Protein AF-A6IY92-F1 (afdb_monomer)

pLDDT: mean 71.38, std 17.96, range [35.72, 93.44]

Organism: Rattus norvegicus (NCBI:txid10116)

Nearest PDB structures (foldseek):
  8x93-assembly1_A  TM=6.026E-01  e=9.434E-16  Homo sapiens
  8x91-assembly1_A  TM=5.913E-01  e=2.620E-15  Homo sapiens
  8wea-assembly1_A  TM=5.885E-01  e=5.732E-09  Homo sapiens
  8e58-assembly1_A  TM=5.870E-01  e=1.592E-08  Oryctolagus cuniculus
  7jpv-assembly1_A  TM=5.516E-01  e=1.329E-08  Oryctolagus cuniculus

Radius of gyration: 37.9 Å; Cα contacts (8 Å, |Δi|>4): 136; chains: 1; bounding box: 117×59×91 Å

Solvent-accessible surface area (backbone atoms only — not comparable to full-atom values): 11367 Å² total; per-residue (Å²): 135,84,89,86,90,83,90,84,82,89,85,83,87,88,84,91,82,83,85,85,84,84,86,91,78,83,80,81,75,73,89,65,82,60,77,68,51,62,61,52,56,53,47,54,58,50,49,54,54,52,54,57,48,71,72,37,73,67,47,50,49,52,53,52,53,57,60,46,44,44,76,53,41,29,43,40,36,55,76,82,82,73,96,82,63,73,74,89,57,64,52,40,34,93,79,35,34,34,75,45,75,66,35,31,49,50,45,50,51,43,29,57,74,67,54,66,37,68,46,44,38,61,50,31,23,55,73,29,52,40,27,87,86,60,79,65,89,58,68,60,19,38,34,71,62,30,60,61,50,50,58,50,49,40,53,54,46,50,52,54,50,51,54,50,51,55,53,58,72,69,52,76,76,83,73,77,90,68,90,88,84,131

Foldseek 3Di:
DDDDDDDDDDDDDDDDDDDDDDDDDDDPPPPDPCVVPVVVVVVVVVVVVVVVCVPDPLSVVLVVLLVVCCVAFLFFAADDDDPPDPPVQAPRHPQQGSNDSVNSVVNLVCLLVVPCVVSNLSNQDWQGATHPPPPDPDRIGHHPCSVVSSVVSNVSSVVVVVVVVVVVVPDDPPPPPDDDDD

Sequence (182 aa):
MHLLRLSGQRGLTLQPNSPSSLPSSPFPLAKGNNFINLSFLRLFRAARLIKLLRQGYTIRILLWTFVQSFKVFGNIGIDGEDEDSDEDEFQITEHNNFRTFFQALMLLFRSATGEAWHNIMLSCLSGKPCDKNSGIQKPECGNEFAYFYFVSFIFLCSFLVSLHTRRAMSSPPARTQASESL

InterPro domains:
  IPR005821 Ion transport domain [PF00520] (33-77)
  IPR005821 Ion transport domain [PF00520] (91-161)
  IPR050599 Voltage-dependent calcium channel alpha-1 subunit [PTHR45628] (32-161)

Structure (mmCIF, N/CA/C/O backbone):
data_AF-A6IY92-F1
#
_entry.id   AF-A6IY92-F1
#
loop_
_atom_site.group_PDB
_atom_site.id
_atom_site.type_symbol
_atom_site.label_atom_id
_atom_site.label_alt_id
_atom_site.label_comp_id
_atom_site.label_asym_id
_atom_site.label_entity_id
_atom_site.label_seq_id
_atom_site.pdbx_PDB_ins_code
_atom_site.Cartn_x
_atom_site.Cartn_y
_atom_site.Cartn_z
_atom_site.occupancy
_atom_site.B_iso_or_equiv
_atom_site.auth_seq_id
_atom_site.auth_comp_id
_atom_site.auth_asym_id
_atom_site.auth_atom_id
_atom_site.pdbx_PDB_model_num
ATOM 1 N N . MET A 1 1 ? 97.663 41.345 48.336 1.00 37.31 1 MET A N 1
ATOM 2 C CA . MET A 1 1 ? 98.999 41.147 47.737 1.00 37.31 1 MET A CA 1
ATOM 3 C C . MET A 1 1 ? 98.825 40.801 46.266 1.00 37.31 1 MET A C 1
ATOM 5 O O . MET A 1 1 ? 98.099 39.861 46.000 1.00 37.31 1 MET A O 1
ATOM 9 N N . HIS A 1 2 ? 99.469 41.585 45.391 1.00 38.09 2 HIS A N 1
ATOM 10 C CA . HIS A 1 2 ? 99.945 41.288 44.023 1.00 38.09 2 HIS A CA 1
ATOM 11 C C . HIS A 1 2 ? 98.978 40.659 42.986 1.00 38.09 2 HIS A C 1
ATOM 13 O O . HIS A 1 2 ? 98.487 39.563 43.186 1.00 38.09 2 HIS A O 1
ATOM 19 N N . LEU A 1 3 ? 98.570 41.350 41.909 1.00 43.88 3 LEU A N 1
ATOM 20 C CA . LEU A 1 3 ? 99.282 41.764 40.671 1.00 43.88 3 LEU A CA 1
ATOM 21 C C . LEU A 1 3 ? 99.352 40.689 39.556 1.00 43.88 3 LEU A C 1
ATOM 23 O O . LEU A 1 3 ? 99.817 39.585 39.799 1.00 43.88 3 LEU A O 1
ATOM 27 N N . LEU A 1 4 ? 99.059 41.164 38.328 1.00 41.19 4 LEU A N 1
ATOM 28 C CA . LEU A 1 4 ? 99.429 40.701 36.963 1.00 41.19 4 LEU A CA 1
ATOM 29 C C . LEU A 1 4 ? 98.378 39.853 36.208 1.00 41.19 4 LEU A C 1
ATOM 31 O O . LEU A 1 4 ? 97.933 38.843 36.724 1.00 41.19 4 LEU A O 1
ATOM 35 N N . ARG A 1 5 ? 97.817 40.243 35.043 1.00 40.66 5 ARG A N 1
ATOM 36 C CA . ARG A 1 5 ? 98.299 40.817 33.748 1.00 40.66 5 ARG A CA 1
ATOM 37 C C . ARG A 1 5 ? 98.549 39.714 32.700 1.00 40.66 5 ARG A C 1
ATOM 39 O O . ARG A 1 5 ? 99.120 38.690 33.040 1.00 40.66 5 ARG A O 1
ATOM 46 N N . LEU A 1 6 ? 98.220 40.055 31.438 1.00 48.44 6 LEU A N 1
ATOM 47 C CA . LEU A 1 6 ? 98.507 39.424 30.120 1.00 48.44 6 LEU A CA 1
ATOM 48 C C . LEU A 1 6 ? 97.260 38.743 29.512 1.00 48.44 6 LEU A C 1
ATOM 50 O O . LEU A 1 6 ? 96.788 37.748 30.032 1.00 48.44 6 LEU A O 1
ATOM 54 N N . SER A 1 7 ? 96.539 39.321 28.539 1.00 43.09 7 SER A N 1
ATOM 55 C CA . SER A 1 7 ? 96.905 39.750 27.171 1.00 43.09 7 SER A CA 1
ATOM 56 C C . SER A 1 7 ? 97.421 38.600 26.297 1.00 43.09 7 SER A C 1
ATOM 58 O O . SER A 1 7 ? 98.535 38.131 26.502 1.00 43.09 7 SER A O 1
ATOM 60 N N . GLY A 1 8 ? 96.633 38.192 25.297 1.00 42.88 8 GLY A N 1
ATOM 61 C CA . GLY A 1 8 ? 97.024 37.242 24.251 1.00 42.88 8 GLY A CA 1
ATOM 62 C C . GLY A 1 8 ? 96.095 37.363 23.040 1.00 42.88 8 GLY A C 1
ATOM 63 O O . GLY A 1 8 ? 94.891 37.171 23.152 1.00 42.88 8 GLY A O 1
ATOM 64 N N . GLN A 1 9 ? 96.655 37.788 21.911 1.00 38.69 9 GLN A N 1
ATOM 65 C CA . GLN A 1 9 ? 95.980 38.276 20.707 1.00 38.69 9 GLN A CA 1
ATOM 66 C C . GLN A 1 9 ? 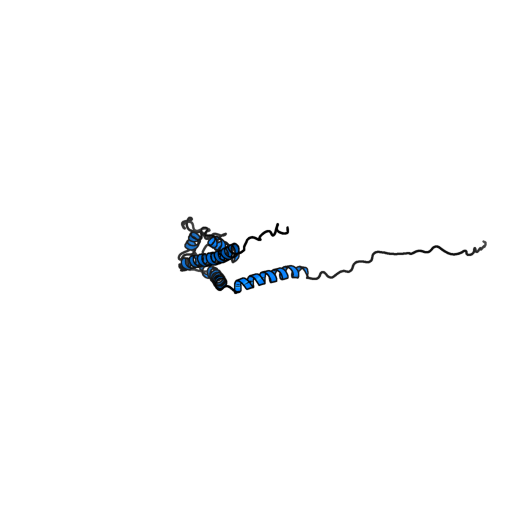95.513 37.174 19.737 1.00 38.69 9 GLN A C 1
ATOM 68 O O . GLN A 1 9 ? 96.200 36.185 19.535 1.00 38.69 9 GLN A O 1
ATOM 73 N N . ARG A 1 10 ? 94.371 37.462 19.091 1.00 44.06 10 ARG A N 1
ATOM 74 C CA . ARG A 1 10 ? 94.010 37.344 17.654 1.00 44.06 10 ARG A CA 1
ATOM 75 C C . ARG A 1 10 ? 94.663 36.253 16.777 1.00 44.06 10 ARG A C 1
ATOM 77 O O . ARG A 1 10 ? 95.863 36.272 16.543 1.00 44.06 10 ARG A O 1
ATOM 84 N N . GLY A 1 11 ? 93.803 35.511 16.070 1.00 38.44 11 GLY A N 1
ATOM 85 C CA . GLY A 1 11 ? 94.087 34.841 14.787 1.00 38.44 11 GLY A CA 1
ATOM 86 C C . GLY A 1 11 ? 92.852 34.062 14.303 1.00 38.44 11 GLY A C 1
ATOM 87 O O . GLY A 1 11 ? 92.524 33.041 14.882 1.00 38.44 11 GLY A O 1
ATOM 88 N N . LEU A 1 12 ? 91.976 34.683 13.505 1.00 37.31 12 LEU A N 1
ATOM 89 C CA . LEU A 1 12 ? 91.795 34.481 12.051 1.00 37.31 12 LEU A CA 1
ATOM 90 C C . LEU A 1 12 ? 90.918 33.271 11.645 1.00 37.31 12 LEU A C 1
ATOM 92 O O . LEU A 1 12 ? 91.381 32.148 11.541 1.00 37.31 12 LEU A O 1
ATOM 96 N N . THR A 1 13 ? 89.651 33.611 11.365 1.00 40.16 13 THR A N 1
ATOM 97 C CA . THR A 1 13 ? 88.797 33.231 10.215 1.00 40.16 13 THR A CA 1
ATOM 98 C C . THR A 1 13 ? 88.587 31.769 9.793 1.00 40.16 13 THR A C 1
ATOM 100 O O . THR A 1 13 ? 89.529 31.036 9.530 1.00 40.16 13 THR A O 1
ATOM 103 N N . LEU A 1 14 ? 87.305 31.515 9.474 1.00 41.06 14 LEU A N 1
ATOM 104 C CA . LEU A 1 14 ? 86.731 30.512 8.561 1.00 41.06 14 LEU A CA 1
ATOM 105 C C . LEU A 1 14 ? 86.470 29.101 9.110 1.00 41.06 14 LEU A C 1
ATOM 107 O O . LEU A 1 14 ? 87.300 28.213 8.996 1.00 41.06 14 LEU A O 1
ATOM 111 N N . GLN A 1 15 ? 85.218 28.871 9.525 1.00 37.66 15 GLN A N 1
ATOM 112 C CA . GLN A 1 15 ? 84.343 27.922 8.822 1.00 37.66 15 GLN A CA 1
ATOM 113 C C . GLN A 1 15 ? 82.888 28.440 8.842 1.00 37.66 15 GLN A C 1
ATOM 115 O O . GLN A 1 15 ? 82.402 28.831 9.907 1.00 37.66 15 GLN A O 1
ATOM 120 N N . PRO A 1 16 ? 82.189 28.467 7.694 1.00 46.03 16 PRO A N 1
ATOM 121 C CA . PRO A 1 16 ? 80.772 28.777 7.608 1.00 46.03 16 PRO A CA 1
ATOM 122 C C . PRO A 1 16 ? 79.943 27.497 7.789 1.00 46.03 16 PRO A C 1
ATOM 124 O O . PRO A 1 16 ? 80.364 26.420 7.376 1.00 46.03 16 PRO A O 1
ATOM 127 N N . ASN A 1 17 ? 78.759 27.632 8.388 1.00 38.94 17 ASN A N 1
ATOM 128 C CA . ASN A 1 17 ? 77.482 27.077 7.913 1.00 38.94 17 ASN A CA 1
ATOM 129 C C . ASN A 1 17 ? 76.500 26.865 9.080 1.00 38.9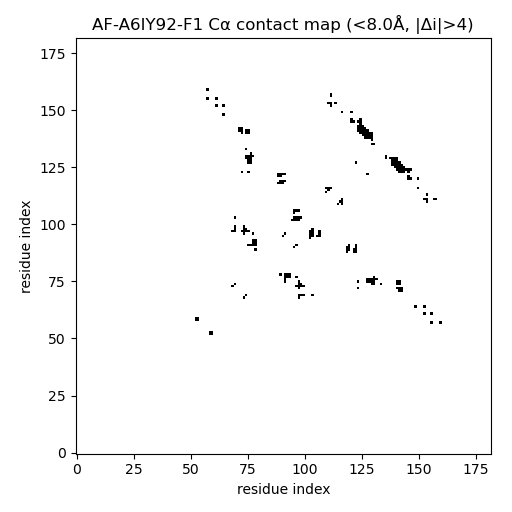4 17 ASN A C 1
ATOM 131 O O . ASN A 1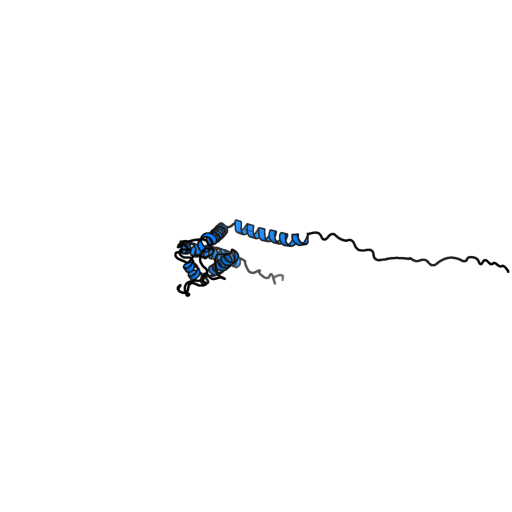 17 ? 76.603 25.919 9.853 1.00 38.94 17 ASN A O 1
ATOM 135 N N . SER A 1 18 ? 75.520 27.774 9.110 1.00 48.03 18 SER A N 1
ATOM 136 C CA . SER A 1 18 ? 74.099 27.535 9.397 1.00 48.03 18 SER A CA 1
ATOM 137 C C . SER A 1 18 ? 73.684 27.057 10.796 1.00 48.03 18 SER A C 1
ATOM 139 O O . SER A 1 18 ? 73.712 25.858 11.068 1.00 48.03 18 SER A O 1
ATOM 141 N N . PRO A 1 19 ? 73.094 27.931 11.635 1.00 41.12 19 PRO A N 1
ATOM 142 C CA . PRO A 1 19 ? 72.172 27.482 12.656 1.00 41.12 19 PRO A CA 1
ATOM 143 C C . PRO A 1 19 ? 70.716 27.548 12.165 1.00 41.12 19 PRO A C 1
ATOM 145 O O . PRO A 1 19 ? 70.287 28.477 11.480 1.00 41.12 19 PRO A O 1
ATOM 148 N N . SER A 1 20 ? 69.950 26.595 12.692 1.00 35.72 20 SER A N 1
ATOM 149 C CA . SER A 1 20 ? 68.558 26.714 13.146 1.00 35.72 20 SER A CA 1
ATOM 150 C C . SER A 1 20 ? 67.371 26.489 12.185 1.00 35.72 20 SER A C 1
ATOM 152 O O . SER A 1 20 ? 67.014 27.311 11.350 1.00 35.72 20 SER A O 1
ATOM 154 N N . SER A 1 21 ? 66.652 25.406 12.528 1.00 40.97 21 SER A N 1
ATOM 155 C CA . SER A 1 21 ? 65.193 25.297 12.739 1.00 40.97 21 SER A CA 1
ATOM 156 C C . SER A 1 21 ? 64.253 25.012 11.556 1.00 40.97 21 SER A C 1
ATOM 158 O O . SER A 1 21 ? 63.771 25.909 10.877 1.00 40.97 21 SER A O 1
ATOM 160 N N . LEU A 1 22 ? 63.864 23.736 11.446 1.00 44.16 22 LEU A N 1
ATOM 161 C CA . LEU A 1 22 ? 62.471 23.286 11.262 1.00 44.16 22 LEU A CA 1
ATOM 162 C C . LEU A 1 22 ? 61.944 22.822 12.647 1.00 44.16 22 LEU A C 1
ATOM 164 O O . LEU A 1 22 ? 62.787 22.499 13.488 1.00 44.16 22 LEU A O 1
ATOM 168 N N . PRO A 1 23 ? 60.623 22.722 12.923 1.00 45.03 23 PRO A N 1
ATOM 169 C CA . PRO A 1 23 ? 59.496 22.777 11.990 1.00 45.03 23 PRO A CA 1
ATOM 170 C C . PRO A 1 23 ? 58.449 23.855 12.341 1.00 45.03 23 PRO A C 1
ATOM 172 O O . PRO A 1 23 ? 58.071 24.042 13.494 1.00 45.03 23 PRO A O 1
ATOM 175 N N . SER A 1 24 ? 57.896 24.515 11.326 1.00 43.69 24 SER A N 1
ATOM 176 C CA . SER A 1 24 ? 56.712 25.368 11.455 1.00 43.69 24 SER A CA 1
ATOM 177 C C . SER A 1 24 ? 55.501 24.700 10.802 1.00 43.69 24 SER A C 1
ATOM 179 O O . SER A 1 24 ? 55.280 24.787 9.599 1.00 43.69 24 SER A O 1
ATOM 181 N N . SER A 1 25 ? 54.663 24.061 11.614 1.00 59.84 25 SER A N 1
ATOM 182 C CA . SER A 1 25 ? 53.210 24.127 11.419 1.00 59.84 25 SER A CA 1
ATOM 183 C C . SER A 1 25 ? 52.542 23.937 12.779 1.00 59.84 25 SER A C 1
ATOM 185 O O . SER A 1 25 ? 52.966 23.082 13.556 1.00 59.84 25 SER A O 1
ATOM 187 N N . PRO A 1 26 ? 51.563 24.785 13.112 1.00 49.84 26 PRO A N 1
ATOM 188 C CA . PRO A 1 26 ? 50.197 24.324 12.924 1.00 49.84 26 PRO A CA 1
ATOM 189 C C . PRO A 1 26 ? 49.305 25.478 12.457 1.00 49.84 26 PRO A C 1
ATOM 191 O O . PRO A 1 26 ? 48.933 26.350 13.237 1.00 49.84 26 PRO A O 1
ATOM 194 N N . PHE A 1 27 ? 48.925 25.486 11.181 1.00 51.91 27 PHE A N 1
ATOM 195 C CA . PHE A 1 27 ? 47.748 26.248 10.772 1.00 51.91 27 PHE A CA 1
ATOM 196 C C . PHE A 1 27 ? 46.514 25.531 11.337 1.00 51.91 27 PHE A C 1
ATOM 198 O O . PHE A 1 27 ? 46.274 24.380 10.958 1.00 51.91 27 PHE A O 1
ATOM 205 N N . PRO A 1 28 ? 45.697 26.160 12.201 1.00 52.34 28 PRO A N 1
ATOM 206 C CA . PRO A 1 28 ? 44.379 25.641 12.499 1.00 52.34 28 PRO A CA 1
ATOM 207 C C . PRO A 1 28 ? 43.498 26.023 11.310 1.00 52.34 28 PRO A C 1
ATOM 209 O O . PRO A 1 28 ? 42.872 27.082 11.291 1.00 52.34 28 PRO A O 1
ATOM 212 N N . LEU A 1 29 ? 43.489 25.182 10.271 1.00 52.47 29 LEU A N 1
ATOM 213 C CA . LEU A 1 29 ? 42.465 25.288 9.241 1.00 52.47 29 LEU A CA 1
ATOM 214 C C . LEU A 1 29 ? 41.133 24.969 9.906 1.00 52.47 29 LEU A C 1
ATOM 216 O O . LEU A 1 29 ? 40.849 23.829 10.277 1.00 52.47 29 LEU A O 1
ATOM 220 N N . ALA A 1 30 ? 40.360 26.034 10.099 1.00 49.59 30 ALA A N 1
ATOM 221 C CA . ALA A 1 30 ? 39.002 26.014 10.585 1.00 49.59 30 ALA A CA 1
ATOM 222 C C . ALA A 1 30 ? 38.246 24.815 10.000 1.00 49.59 30 ALA A C 1
ATOM 224 O O . ALA A 1 30 ? 38.124 24.641 8.785 1.00 49.59 30 ALA A O 1
ATOM 225 N N . LYS A 1 31 ? 37.756 23.990 10.924 1.00 54.22 31 LYS A N 1
ATOM 226 C CA . LYS A 1 31 ? 36.831 22.875 10.750 1.00 54.22 31 LYS A CA 1
ATOM 227 C C . LYS A 1 31 ? 35.550 23.401 10.096 1.00 54.22 31 LYS A C 1
ATOM 229 O O . LYS A 1 31 ? 34.588 23.751 10.767 1.00 54.22 31 LYS A O 1
ATOM 234 N N . GLY A 1 32 ? 35.590 23.552 8.777 1.00 51.97 32 GLY A N 1
ATOM 235 C CA . GLY A 1 32 ? 34.489 24.056 7.971 1.00 51.97 32 GLY A CA 1
ATOM 236 C C . GLY A 1 32 ? 33.465 22.959 7.729 1.00 51.97 32 GLY A C 1
ATOM 237 O O . GLY A 1 32 ? 33.819 21.837 7.368 1.00 51.97 32 GLY A O 1
ATOM 238 N N . ASN A 1 33 ? 32.196 23.315 7.896 1.00 57.41 33 ASN A N 1
ATOM 239 C CA . ASN A 1 33 ? 30.979 22.506 7.786 1.00 57.41 33 ASN A CA 1
ATOM 240 C C . ASN A 1 33 ? 30.710 21.924 6.372 1.00 57.41 33 ASN A C 1
ATOM 242 O O . ASN A 1 33 ? 29.566 21.798 5.942 1.00 57.41 33 ASN A O 1
ATOM 246 N N . ASN A 1 34 ? 31.753 21.545 5.633 1.00 57.09 34 ASN A N 1
ATOM 247 C CA . ASN A 1 34 ? 31.704 21.115 4.235 1.00 57.09 34 ASN A CA 1
ATOM 248 C C . ASN A 1 34 ? 31.525 19.596 4.069 1.00 57.09 34 ASN A C 1
ATOM 250 O O . ASN A 1 34 ? 31.218 19.132 2.974 1.00 57.09 34 ASN A O 1
ATOM 254 N N . PHE A 1 35 ? 31.642 18.812 5.147 1.00 54.97 35 PHE A N 1
ATOM 255 C CA . PHE A 1 35 ? 31.344 17.373 5.113 1.00 54.97 35 PHE A CA 1
ATOM 256 C C . PHE A 1 35 ? 29.835 17.092 5.019 1.00 54.97 35 PHE A C 1
ATOM 258 O O . PHE A 1 35 ? 29.410 16.082 4.463 1.00 54.97 35 PHE A O 1
ATOM 265 N N . ILE A 1 36 ? 29.014 18.036 5.489 1.00 58.06 36 ILE A N 1
ATOM 266 C CA . ILE A 1 36 ? 27.554 17.981 5.385 1.00 58.06 36 ILE A CA 1
ATOM 267 C C . ILE A 1 36 ? 27.111 18.135 3.911 1.00 58.06 36 ILE A C 1
ATOM 269 O O . ILE A 1 36 ? 26.085 17.588 3.528 1.00 58.06 36 ILE A O 1
ATOM 273 N N . ASN A 1 37 ? 27.891 18.789 3.036 1.00 61.06 37 ASN A N 1
ATOM 274 C CA . ASN A 1 37 ? 27.438 19.206 1.698 1.00 61.06 37 ASN A CA 1
ATOM 275 C C . ASN A 1 37 ? 27.596 18.143 0.582 1.00 61.06 37 ASN A C 1
ATOM 277 O O . ASN A 1 37 ? 26.860 18.165 -0.402 1.00 61.06 37 ASN A O 1
ATOM 281 N N . LEU A 1 38 ? 28.482 17.150 0.733 1.00 60.19 38 LEU A N 1
ATOM 282 C CA . LEU A 1 38 ? 28.692 16.108 -0.292 1.00 60.19 38 LEU A CA 1
ATOM 283 C C . LEU A 1 38 ? 27.555 15.068 -0.341 1.00 60.19 38 LEU A C 1
ATOM 285 O O . LEU A 1 38 ? 27.226 14.556 -1.415 1.00 60.19 38 LEU A O 1
ATOM 289 N N . SER A 1 39 ? 26.914 14.792 0.799 1.00 66.62 39 SER A N 1
ATOM 290 C CA . SER A 1 39 ? 25.720 13.936 0.873 1.00 66.62 39 SER A CA 1
ATOM 291 C C . SER A 1 39 ? 24.497 14.608 0.236 1.00 66.62 39 SER A C 1
ATOM 293 O O . SER A 1 39 ? 23.761 13.953 -0.501 1.00 66.62 39 SER A O 1
ATOM 295 N N . PHE A 1 40 ? 24.322 15.926 0.404 1.00 62.09 40 PHE A N 1
ATOM 296 C CA . PHE A 1 40 ? 23.242 16.682 -0.251 1.00 62.09 40 PHE A CA 1
ATOM 297 C C . PHE A 1 40 ? 23.390 16.733 -1.782 1.00 62.09 40 PHE A C 1
ATOM 299 O O . PHE A 1 40 ? 22.397 16.609 -2.497 1.00 62.09 40 PHE A O 1
ATOM 306 N N . LEU A 1 41 ? 24.612 16.814 -2.322 1.00 62.78 41 LEU A N 1
ATOM 307 C CA . LEU A 1 41 ? 24.853 16.751 -3.776 1.00 62.78 41 LEU A CA 1
ATOM 308 C C . LEU A 1 41 ? 24.462 15.396 -4.396 1.00 62.78 41 LEU A C 1
ATOM 310 O O . LEU A 1 41 ? 24.014 15.340 -5.546 1.00 62.78 41 LEU A O 1
ATOM 314 N N . ARG A 1 42 ? 24.539 14.303 -3.625 1.00 64.88 42 ARG A N 1
ATOM 315 C CA . ARG A 1 42 ? 23.985 12.997 -4.026 1.00 64.88 42 ARG A CA 1
ATOM 316 C C . ARG A 1 42 ? 22.451 12.994 -3.998 1.00 64.88 42 ARG A C 1
ATOM 318 O O . ARG A 1 42 ? 21.849 12.410 -4.902 1.00 64.88 42 ARG A O 1
ATOM 325 N N . LEU A 1 43 ? 21.818 13.721 -3.069 1.00 69.31 43 LEU A N 1
ATOM 326 C CA . LEU A 1 43 ? 20.365 13.948 -3.091 1.00 69.31 43 LEU A CA 1
ATOM 327 C C . LEU A 1 43 ? 19.907 14.732 -4.328 1.00 69.31 43 LEU A C 1
ATOM 329 O O . LEU A 1 43 ? 18.855 14.410 -4.860 1.00 69.31 43 LEU A O 1
ATOM 333 N N . PHE A 1 44 ? 20.673 15.693 -4.857 1.00 70.81 44 PHE A N 1
ATOM 334 C CA . PHE A 1 44 ? 20.294 16.385 -6.105 1.00 70.81 44 PHE A CA 1
ATOM 335 C C . PHE A 1 44 ? 20.279 15.450 -7.327 1.00 70.81 44 PHE A C 1
ATOM 337 O O . PHE A 1 44 ? 19.415 15.572 -8.201 1.00 70.81 44 PHE A O 1
ATOM 344 N N . ARG A 1 45 ? 21.185 14.461 -7.380 1.00 68.19 45 ARG A N 1
ATOM 345 C CA . ARG A 1 45 ? 21.126 13.386 -8.389 1.00 68.19 45 ARG A CA 1
ATOM 346 C C . ARG A 1 45 ? 19.899 12.491 -8.192 1.00 68.19 45 ARG A C 1
ATOM 348 O O . ARG A 1 45 ? 19.243 12.165 -9.178 1.00 68.19 45 ARG A O 1
ATOM 355 N N . ALA A 1 46 ? 19.534 12.175 -6.949 1.00 70.50 46 ALA A N 1
ATOM 356 C CA . ALA A 1 46 ? 18.275 11.492 -6.643 1.00 70.50 46 ALA A CA 1
ATOM 357 C C . ALA A 1 46 ? 17.040 12.367 -6.957 1.00 70.50 46 ALA A C 1
ATOM 359 O O . ALA A 1 46 ? 16.032 11.870 -7.445 1.00 70.50 46 ALA A O 1
ATOM 360 N N . ALA A 1 47 ? 17.118 13.690 -6.817 1.00 69.62 47 ALA A N 1
ATOM 361 C CA . ALA A 1 47 ? 16.045 14.612 -7.189 1.00 69.62 47 ALA A CA 1
ATOM 362 C C . ALA A 1 47 ? 15.807 14.649 -8.708 1.00 69.62 47 ALA A C 1
ATOM 364 O O . ALA A 1 47 ? 14.688 14.883 -9.173 1.00 69.62 47 ALA A O 1
ATOM 365 N N . ARG A 1 48 ? 16.830 14.337 -9.513 1.00 68.00 48 ARG A N 1
ATOM 366 C CA . ARG A 1 48 ? 16.660 14.098 -10.952 1.00 68.00 48 ARG A CA 1
ATOM 367 C C . ARG A 1 48 ? 15.880 12.803 -11.236 1.00 68.00 48 ARG A C 1
ATOM 369 O O . ARG A 1 48 ? 15.126 12.783 -12.204 1.00 68.00 48 ARG A O 1
ATOM 376 N N . LEU A 1 49 ? 15.973 11.782 -10.375 1.00 62.81 49 LEU A N 1
ATOM 377 C CA . LEU A 1 49 ? 15.096 10.598 -10.401 1.00 62.81 49 LEU A CA 1
ATOM 378 C C . LEU A 1 49 ? 13.650 10.975 -10.019 1.00 62.81 49 LEU A C 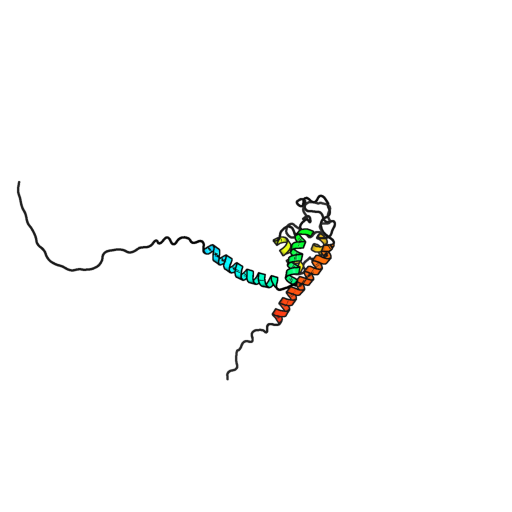1
ATOM 380 O O . LEU A 1 49 ? 12.713 10.542 -10.681 1.00 62.81 49 LEU A O 1
ATOM 384 N N . ILE A 1 50 ? 13.458 11.896 -9.064 1.00 67.75 50 ILE A N 1
ATOM 385 C CA . ILE A 1 50 ? 12.133 12.469 -8.735 1.00 67.75 50 ILE A CA 1
ATOM 386 C C . ILE A 1 50 ? 11.524 13.214 -9.940 1.00 67.75 50 ILE A C 1
ATOM 388 O O . ILE A 1 50 ? 10.312 13.191 -10.155 1.00 67.75 50 ILE A O 1
ATOM 392 N N . LYS A 1 51 ? 12.349 13.840 -10.790 1.00 59.81 51 LYS A N 1
ATOM 393 C CA . LYS A 1 51 ? 11.882 14.475 -12.035 1.00 59.81 51 LYS A CA 1
ATOM 394 C C . LYS A 1 51 ? 11.332 13.456 -13.047 1.00 59.81 51 LYS A C 1
ATOM 396 O O . LYS A 1 51 ? 10.404 13.807 -13.773 1.00 59.81 51 LYS A O 1
ATOM 401 N N . LEU A 1 52 ? 11.817 12.208 -13.035 1.00 57.66 52 LEU A N 1
ATOM 402 C CA . LEU A 1 52 ? 11.241 11.099 -13.811 1.00 57.66 52 LEU A CA 1
ATOM 403 C C . LEU A 1 52 ? 9.892 10.639 -13.231 1.00 57.66 52 LEU A C 1
ATOM 405 O O . LEU A 1 52 ? 8.974 10.351 -13.998 1.00 57.66 52 LEU A O 1
ATOM 409 N N . LEU A 1 53 ? 9.719 10.678 -11.901 1.00 60.19 53 LEU A N 1
ATOM 410 C CA . LEU A 1 53 ? 8.429 10.395 -11.245 1.00 60.19 53 LEU A CA 1
ATOM 411 C C . LEU A 1 53 ? 7.331 11.398 -11.641 1.00 60.19 53 LEU A C 1
ATOM 413 O O . LEU A 1 53 ? 6.149 11.067 -11.670 1.00 60.19 53 LEU A O 1
ATOM 417 N N . ARG A 1 54 ? 7.713 12.632 -11.987 1.00 56.09 54 ARG A N 1
ATOM 418 C CA . ARG A 1 54 ? 6.776 13.709 -12.340 1.00 56.09 54 ARG A CA 1
ATOM 419 C C . ARG A 1 54 ? 6.332 13.700 -13.810 1.00 56.09 54 ARG A C 1
ATOM 421 O O . ARG A 1 54 ? 5.410 14.434 -14.158 1.00 56.09 54 ARG A O 1
ATOM 428 N N . GLN A 1 55 ? 6.970 12.900 -14.667 1.00 59.12 55 GLN A N 1
ATOM 429 C CA . GLN A 1 55 ? 6.716 12.889 -16.116 1.00 59.12 55 GLN A CA 1
ATOM 430 C C . GLN A 1 55 ? 5.668 11.857 -16.564 1.00 59.12 55 GLN A C 1
ATOM 432 O O . GLN A 1 55 ? 5.119 11.996 -17.652 1.00 59.12 55 GLN A O 1
ATOM 437 N N . GLY A 1 56 ? 5.353 10.853 -15.739 1.00 76.31 56 GLY A N 1
ATOM 438 C CA . GLY A 1 56 ? 4.351 9.832 -16.058 1.00 76.31 56 GLY A CA 1
ATOM 439 C C . GLY A 1 56 ? 3.024 10.069 -15.340 1.00 76.31 56 GLY A C 1
ATOM 440 O O . GLY A 1 56 ? 2.993 10.121 -14.112 1.00 76.31 56 GLY A O 1
ATOM 441 N N . TYR A 1 57 ? 1.917 10.146 -16.084 1.00 81.25 57 TYR A N 1
ATOM 442 C CA . TYR A 1 57 ? 0.555 10.178 -15.525 1.00 81.25 57 TYR A CA 1
ATOM 443 C C . TYR A 1 57 ? 0.306 8.996 -14.567 1.00 81.25 57 TYR A C 1
ATOM 445 O O . TYR A 1 57 ? -0.214 9.183 -13.472 1.00 81.25 57 TYR A O 1
ATOM 453 N N . THR A 1 58 ? 0.819 7.810 -14.912 1.00 82.81 58 THR A N 1
ATOM 454 C CA . THR A 1 58 ? 0.769 6.594 -14.084 1.00 82.81 58 THR A CA 1
ATOM 455 C C . THR A 1 58 ? 1.427 6.764 -12.715 1.00 82.81 58 THR A C 1
ATOM 457 O O . THR A 1 58 ? 0.852 6.371 -11.710 1.00 82.81 58 THR A O 1
ATOM 460 N N . ILE A 1 59 ? 2.611 7.382 -12.645 1.00 83.62 59 ILE A N 1
ATOM 461 C CA . ILE A 1 59 ? 3.334 7.560 -11.376 1.00 83.62 59 ILE A CA 1
ATOM 462 C C . ILE A 1 59 ? 2.595 8.556 -10.477 1.00 83.62 59 ILE A C 1
ATOM 464 O O . ILE A 1 59 ? 2.532 8.367 -9.265 1.00 83.62 59 ILE A O 1
ATOM 468 N N . ARG A 1 60 ? 1.982 9.591 -11.069 1.00 83.88 60 ARG A N 1
ATOM 469 C CA . ARG A 1 60 ? 1.140 10.544 -10.332 1.00 83.88 60 ARG A CA 1
ATOM 470 C C . ARG A 1 60 ? -0.104 9.865 -9.760 1.00 83.88 60 ARG A C 1
ATOM 472 O O . ARG A 1 60 ? -0.430 10.131 -8.608 1.00 83.88 60 ARG A O 1
ATOM 479 N N . ILE A 1 61 ? -0.750 8.981 -10.526 1.00 87.44 61 ILE A N 1
ATOM 480 C CA . ILE A 1 61 ? -1.873 8.173 -10.029 1.00 87.44 61 ILE A CA 1
ATOM 481 C C . ILE A 1 61 ? -1.411 7.274 -8.882 1.00 87.44 61 ILE A C 1
ATOM 483 O O . ILE A 1 61 ? -2.024 7.320 -7.826 1.00 87.44 61 ILE A O 1
ATOM 487 N N . LEU A 1 62 ? -0.307 6.536 -9.046 1.00 86.38 62 LEU A N 1
ATOM 488 C CA . LEU A 1 62 ? 0.208 5.631 -8.013 1.00 86.38 62 LEU A CA 1
ATOM 489 C C . LEU A 1 62 ? 0.567 6.353 -6.712 1.00 86.38 62 LEU A C 1
ATOM 491 O O . LEU A 1 62 ? 0.219 5.880 -5.633 1.00 86.38 62 LEU A O 1
ATOM 495 N N . LEU A 1 63 ? 1.237 7.509 -6.792 1.00 87.69 63 LEU A N 1
ATOM 496 C CA . LEU A 1 63 ? 1.521 8.313 -5.601 1.00 87.69 63 LEU A CA 1
ATOM 497 C C . LEU A 1 63 ? 0.234 8.824 -4.952 1.00 87.69 63 LEU A C 1
ATOM 499 O O . LEU A 1 63 ? 0.128 8.829 -3.729 1.00 87.69 63 LEU A O 1
ATOM 503 N N . TRP A 1 64 ? -0.736 9.269 -5.753 1.00 88.62 64 TRP A N 1
ATOM 504 C CA . TRP A 1 64 ? -2.003 9.760 -5.223 1.00 88.62 64 TRP A CA 1
ATOM 505 C C . TRP A 1 64 ? -2.776 8.643 -4.516 1.00 88.62 64 TRP A C 1
ATOM 507 O O . TRP A 1 64 ? -3.187 8.830 -3.374 1.00 88.62 64 TRP A O 1
ATOM 517 N N . THR A 1 65 ? -2.897 7.462 -5.129 1.00 89.06 65 THR A N 1
ATOM 518 C CA . THR A 1 65 ? -3.539 6.297 -4.506 1.00 89.06 65 THR A CA 1
ATOM 51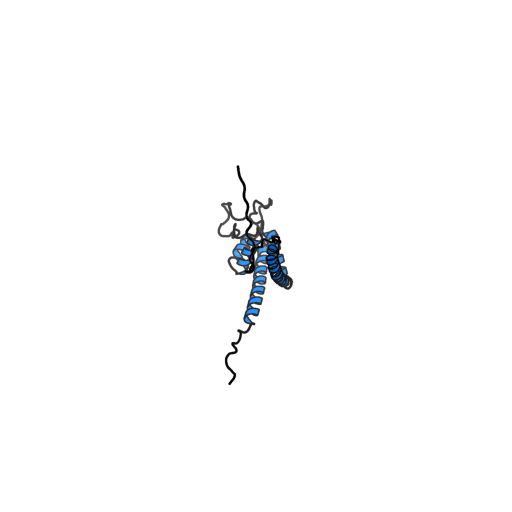9 C C . THR A 1 65 ? -2.784 5.848 -3.257 1.00 89.06 65 THR A C 1
ATOM 521 O O . THR A 1 65 ? -3.404 5.565 -2.239 1.00 89.06 65 THR A O 1
ATOM 524 N N . PHE A 1 66 ? -1.452 5.866 -3.277 1.00 90.88 66 PHE A N 1
ATOM 525 C CA . PHE A 1 66 ? -0.635 5.560 -2.102 1.00 90.88 66 PHE A CA 1
ATOM 526 C C . PHE A 1 66 ? -0.917 6.505 -0.923 1.00 90.88 66 PHE A C 1
ATOM 528 O O . PHE A 1 66 ? -1.037 6.070 0.217 1.00 90.88 66 PHE A O 1
ATOM 535 N N . VAL A 1 67 ? -1.079 7.807 -1.168 1.00 90.88 67 VAL A N 1
ATOM 536 C CA . VAL A 1 67 ? -1.456 8.742 -0.095 1.00 90.88 67 VAL A CA 1
ATOM 537 C C . VAL A 1 67 ? -2.874 8.455 0.418 1.00 90.88 67 VAL A C 1
ATOM 539 O O . VAL A 1 67 ? -3.126 8.568 1.617 1.00 90.88 67 VAL A O 1
ATOM 542 N N . GLN A 1 68 ? -3.795 8.040 -0.459 1.00 88.94 68 GLN A N 1
ATOM 543 C CA . GLN A 1 68 ? -5.157 7.685 -0.051 1.00 88.94 68 GLN A CA 1
ATOM 544 C C . GLN A 1 68 ? -5.214 6.438 0.840 1.00 88.94 68 GLN A C 1
ATOM 546 O O . GLN A 1 68 ? -6.035 6.412 1.756 1.00 88.94 68 GLN A O 1
ATOM 551 N N . SER A 1 69 ? -4.338 5.441 0.658 1.00 89.94 69 SER A N 1
ATOM 552 C CA . SER A 1 69 ? -4.378 4.227 1.493 1.00 89.94 69 SER A CA 1
ATOM 553 C C . SER A 1 69 ? -4.166 4.499 2.981 1.00 89.94 69 SER A C 1
ATOM 555 O O . SER A 1 69 ? -4.802 3.841 3.793 1.00 89.94 69 SER A O 1
ATOM 557 N N . PHE A 1 70 ? -3.379 5.510 3.366 1.00 89.50 70 PHE A N 1
ATOM 558 C CA . PHE A 1 70 ? -3.254 5.895 4.783 1.00 89.50 70 PHE A CA 1
ATOM 559 C C . PHE A 1 70 ? -4.577 6.375 5.368 1.00 89.50 70 PHE A C 1
ATOM 561 O O . PHE A 1 70 ? -4.894 6.088 6.515 1.00 89.50 70 PHE A O 1
ATOM 568 N N . LYS A 1 71 ? -5.364 7.109 4.575 1.00 87.44 71 LYS A N 1
ATOM 569 C CA . LYS A 1 71 ? -6.632 7.679 5.036 1.00 87.44 71 LYS A CA 1
ATOM 570 C C . LYS A 1 71 ? -7.717 6.619 5.188 1.00 87.44 71 LYS A C 1
ATOM 572 O O . LYS A 1 71 ? -8.574 6.773 6.047 1.00 87.44 71 LYS A O 1
ATOM 577 N N . VAL A 1 72 ? -7.703 5.601 4.329 1.00 87.62 72 VAL A N 1
ATOM 578 C CA . VAL A 1 72 ? -8.758 4.579 4.274 1.00 87.62 72 VAL A CA 1
ATOM 579 C C . VAL A 1 72 ? -8.401 3.356 5.121 1.00 87.62 72 VAL A C 1
ATOM 581 O O . VAL A 1 72 ? -9.252 2.857 5.848 1.00 87.62 72 VAL A O 1
ATOM 584 N N . PHE A 1 73 ? -7.147 2.902 5.067 1.00 90.69 73 PHE A N 1
ATOM 585 C CA . PHE A 1 73 ? -6.700 1.648 5.686 1.00 90.69 73 PHE A CA 1
ATOM 586 C C . PHE A 1 73 ? -5.774 1.854 6.890 1.00 90.69 73 PHE A C 1
ATOM 588 O O . PHE A 1 73 ? -5.555 0.924 7.657 1.00 90.69 73 PHE A O 1
ATOM 595 N N . GLY A 1 74 ? -5.238 3.062 7.100 1.00 89.56 74 GLY A N 1
ATOM 596 C CA . GLY A 1 74 ? -4.314 3.343 8.208 1.00 89.56 74 GLY A CA 1
ATOM 597 C C . GLY A 1 74 ? -4.941 3.238 9.600 1.00 89.56 74 GLY A C 1
ATOM 598 O O . GLY A 1 74 ? -4.211 3.096 10.574 1.00 89.56 74 GLY A O 1
ATOM 599 N N . ASN A 1 75 ? -6.274 3.269 9.682 1.00 89.12 75 ASN A N 1
ATOM 600 C CA . ASN A 1 75 ? -7.027 3.136 10.931 1.00 89.12 75 ASN A CA 1
ATOM 601 C C . ASN A 1 75 ? -7.482 1.697 11.214 1.00 89.12 75 ASN A C 1
ATOM 603 O O . ASN A 1 75 ? -8.158 1.479 12.215 1.00 89.12 75 ASN A O 1
ATOM 607 N N . ILE A 1 76 ? -7.179 0.736 10.335 1.00 89.00 76 ILE A N 1
ATOM 608 C CA . ILE A 1 76 ? -7.538 -0.668 10.558 1.00 89.00 76 ILE A CA 1
ATOM 609 C C . ILE A 1 76 ? -6.701 -1.208 11.722 1.00 89.00 76 ILE A C 1
ATOM 611 O O . ILE A 1 76 ? -5.502 -0.924 11.835 1.00 89.00 76 ILE A O 1
ATOM 615 N N . GLY A 1 77 ? -7.366 -1.951 12.603 1.00 85.31 77 GLY A N 1
ATOM 616 C CA . GLY A 1 77 ? -6.752 -2.647 13.719 1.00 85.31 77 GLY A CA 1
ATOM 617 C C . GLY A 1 77 ? -5.654 -3.589 13.239 1.00 85.31 77 GLY A C 1
ATOM 618 O O . GLY A 1 77 ? -5.720 -4.156 12.153 1.00 85.31 77 GLY A O 1
ATOM 619 N N . ILE A 1 78 ? -4.609 -3.698 14.046 1.00 83.94 78 ILE A N 1
ATOM 620 C CA . ILE A 1 78 ? -3.604 -4.740 13.872 1.00 83.94 78 ILE A CA 1
ATOM 621 C C . ILE A 1 78 ? -4.027 -5.869 14.800 1.00 83.94 78 ILE A C 1
ATOM 623 O O . ILE A 1 78 ? -4.398 -5.569 15.938 1.00 83.94 78 ILE A O 1
ATOM 627 N N . ASP A 1 79 ? -3.961 -7.114 14.333 1.00 67.56 79 ASP A N 1
ATOM 628 C CA . ASP A 1 79 ? -4.239 -8.260 15.196 1.00 67.56 79 ASP A CA 1
ATOM 629 C C . ASP A 1 79 ? -3.329 -8.235 16.415 1.00 67.56 79 ASP A C 1
ATOM 631 O O . ASP A 1 79 ? -2.098 -8.199 16.314 1.00 67.56 79 ASP A O 1
ATOM 635 N N . GLY A 1 80 ? -3.962 -8.251 17.577 1.00 57.47 80 GLY A N 1
ATOM 636 C CA . GLY A 1 80 ? -3.274 -8.320 18.846 1.00 57.47 80 GLY A CA 1
ATOM 637 C C . GLY A 1 80 ? -4.238 -8.122 19.993 1.00 57.47 80 GLY A C 1
ATOM 638 O O . GLY A 1 80 ? -4.100 -7.105 20.656 1.00 57.47 80 GLY A O 1
ATOM 639 N N . GLU A 1 81 ? -5.183 -9.061 20.184 1.00 50.16 81 GLU A N 1
ATOM 640 C CA . GLU A 1 81 ? -5.852 -9.413 21.468 1.00 50.16 81 GLU A CA 1
ATOM 641 C C . GLU A 1 81 ? -7.366 -9.716 21.385 1.00 50.16 81 GLU A C 1
ATOM 643 O O . GLU A 1 81 ? -7.963 -9.939 22.434 1.00 50.16 81 GLU A O 1
ATOM 648 N N . ASP A 1 82 ? -8.012 -9.760 20.214 1.00 53.00 82 ASP A N 1
ATOM 649 C CA . ASP A 1 82 ? -9.434 -10.146 20.154 1.00 53.00 82 ASP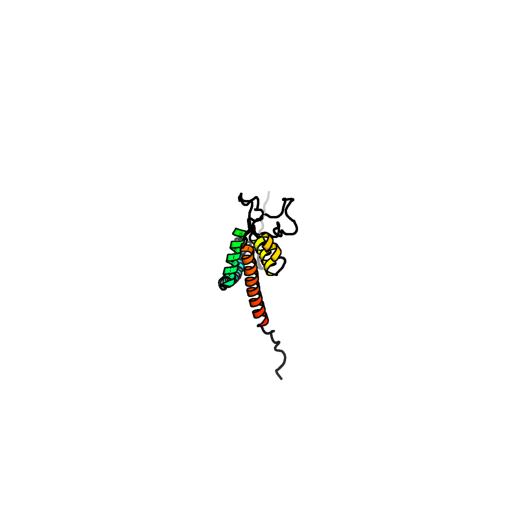 A CA 1
ATOM 650 C C . ASP A 1 82 ? -9.569 -11.647 19.826 1.00 53.00 82 ASP A C 1
ATOM 652 O O . ASP A 1 82 ? -9.357 -12.087 18.701 1.00 53.00 82 ASP A O 1
ATOM 656 N N . GLU A 1 83 ? -9.901 -12.426 20.857 1.00 50.00 83 GLU A N 1
ATOM 657 C CA . GLU A 1 83 ? -9.929 -13.902 20.946 1.00 50.00 83 GLU A CA 1
ATOM 658 C C . GLU A 1 83 ? -10.995 -14.594 20.053 1.00 50.00 83 GLU A C 1
ATOM 660 O O . GLU A 1 83 ? -11.131 -15.811 20.097 1.00 50.00 83 GLU A O 1
ATOM 665 N N . ASP A 1 84 ? -11.741 -13.835 19.237 1.00 53.97 84 ASP A N 1
ATOM 666 C CA . ASP A 1 84 ? -12.947 -14.293 18.513 1.00 53.97 84 ASP A CA 1
ATOM 667 C C . ASP A 1 84 ? -12.946 -13.982 16.997 1.00 53.97 84 ASP A C 1
ATOM 669 O O . ASP A 1 84 ? -13.942 -14.223 16.310 1.00 53.97 84 ASP A O 1
ATOM 673 N N . SER A 1 85 ? -11.863 -13.429 16.438 1.00 54.28 85 SER A N 1
ATOM 674 C CA . SER A 1 85 ? -11.742 -13.243 14.984 1.00 54.28 85 SER A CA 1
ATOM 675 C C . SER A 1 85 ? -10.994 -14.412 14.358 1.00 54.28 85 SER A C 1
ATOM 677 O O . SER A 1 85 ? -9.873 -14.687 14.772 1.00 54.28 85 SER A O 1
ATOM 679 N N . ASP A 1 86 ? -11.591 -15.057 13.350 1.00 55.38 86 ASP A N 1
ATOM 680 C CA . ASP A 1 86 ? -10.977 -16.128 12.558 1.00 55.38 86 ASP A CA 1
ATOM 681 C C . ASP A 1 86 ? -9.547 -15.733 12.119 1.00 55.38 86 ASP A C 1
ATOM 683 O O . ASP A 1 86 ? -9.352 -14.961 11.174 1.00 55.38 86 ASP A O 1
ATOM 687 N N . GLU A 1 87 ? -8.541 -16.253 12.834 1.00 52.75 87 GLU A N 1
ATOM 688 C CA . GLU A 1 87 ? -7.115 -15.896 12.708 1.00 52.75 87 GLU A CA 1
ATOM 689 C C . GLU A 1 87 ? -6.559 -16.154 11.294 1.00 52.75 87 GLU A C 1
ATOM 691 O O . GLU A 1 87 ? -5.533 -15.601 10.896 1.00 52.75 87 GLU A O 1
ATOM 696 N N . ASP A 1 88 ? -7.258 -16.964 10.500 1.00 53.88 88 ASP A N 1
ATOM 697 C CA . ASP A 1 88 ? -6.823 -17.388 9.174 1.00 53.88 88 ASP A CA 1
ATOM 698 C C . ASP A 1 88 ? -7.064 -16.336 8.067 1.00 53.88 88 ASP A C 1
ATOM 700 O O . ASP A 1 88 ? -6.506 -16.466 6.970 1.00 53.88 88 ASP A O 1
ATOM 704 N N . GLU A 1 89 ? -7.849 -15.273 8.313 1.00 61.22 89 GLU A N 1
ATOM 705 C CA . GLU A 1 89 ? -8.249 -14.314 7.261 1.00 61.22 89 GLU A CA 1
ATOM 706 C C . GLU A 1 89 ? -7.660 -12.895 7.409 1.00 61.22 89 GLU A C 1
ATOM 708 O O . GLU A 1 89 ? -7.698 -12.085 6.468 1.00 61.22 89 GLU A O 1
ATOM 713 N N . PHE A 1 90 ? -7.052 -12.569 8.550 1.00 72.06 90 PHE A N 1
ATOM 714 C CA . PHE A 1 90 ? -6.407 -11.273 8.741 1.00 72.06 90 PHE A CA 1
ATOM 715 C C . PHE A 1 90 ? -4.920 -11.302 8.346 1.00 72.06 90 PHE A C 1
ATOM 717 O O . PHE A 1 90 ? -4.126 -12.130 8.775 1.00 72.06 90 PHE A O 1
ATOM 724 N N . GLN A 1 91 ? -4.513 -10.365 7.489 1.00 83.25 91 GLN A N 1
ATOM 725 C CA . GLN A 1 91 ? -3.117 -10.179 7.070 1.00 83.25 91 GLN A CA 1
ATOM 726 C C . GLN A 1 91 ? -2.541 -8.834 7.525 1.00 83.25 91 GLN A C 1
ATOM 728 O O . GLN A 1 91 ? -1.423 -8.478 7.134 1.00 83.25 91 GLN A O 1
ATOM 733 N N . ILE A 1 92 ? -3.298 -8.068 8.319 1.00 86.50 92 ILE A N 1
ATOM 734 C CA . ILE A 1 92 ? -2.870 -6.774 8.853 1.00 86.50 92 ILE A CA 1
ATOM 735 C C . ILE A 1 92 ? -2.191 -6.993 10.204 1.00 86.50 92 ILE A C 1
ATOM 737 O O . ILE A 1 92 ? -2.832 -7.073 11.245 1.00 86.50 92 ILE A O 1
ATOM 741 N N . THR A 1 93 ? -0.863 -7.080 10.172 1.00 85.19 93 THR A N 1
ATOM 742 C CA . THR A 1 93 ? -0.023 -7.368 11.345 1.00 85.19 93 THR A CA 1
ATOM 743 C C . THR A 1 93 ? 0.857 -6.170 11.711 1.00 85.19 93 THR A C 1
ATOM 745 O O . THR A 1 93 ? 0.947 -5.185 10.971 1.00 85.19 93 THR A O 1
ATOM 748 N N . GLU A 1 94 ? 1.585 -6.249 12.830 1.00 84.31 94 GLU A N 1
ATOM 749 C CA . GLU A 1 94 ? 2.554 -5.215 13.244 1.00 84.31 94 GLU A CA 1
ATOM 750 C C . GLU A 1 94 ? 3.589 -4.904 12.148 1.00 84.31 94 GLU A C 1
ATOM 752 O O . GLU A 1 94 ? 4.030 -3.765 11.976 1.00 84.31 94 GLU A O 1
ATOM 757 N N . HIS A 1 95 ? 3.927 -5.909 11.343 1.00 84.50 95 HIS A N 1
ATOM 758 C CA . HIS A 1 95 ? 4.913 -5.797 10.275 1.00 84.50 95 HIS A CA 1
ATOM 759 C C . HIS A 1 95 ? 4.281 -5.486 8.911 1.00 84.50 95 HIS A C 1
ATOM 761 O O . HIS A 1 95 ? 4.969 -4.983 8.021 1.00 84.50 95 HIS A O 1
ATOM 767 N N . ASN A 1 96 ? 2.982 -5.749 8.744 1.00 88.44 96 ASN A N 1
ATOM 768 C CA . ASN A 1 96 ? 2.258 -5.609 7.486 1.00 88.44 96 ASN A CA 1
ATOM 769 C C . ASN A 1 96 ? 1.000 -4.750 7.676 1.00 88.44 96 ASN A C 1
ATOM 771 O O . ASN A 1 96 ? -0.106 -5.266 7.771 1.00 88.44 96 ASN A O 1
ATOM 775 N N . ASN A 1 97 ? 1.161 -3.428 7.736 1.00 89.94 97 ASN A N 1
ATOM 776 C CA . ASN A 1 97 ? 0.046 -2.499 7.947 1.00 89.94 97 ASN A CA 1
ATOM 777 C C . ASN A 1 97 ? 0.232 -1.166 7.206 1.00 89.94 97 ASN A C 1
ATOM 779 O O . ASN A 1 97 ? 1.264 -0.899 6.586 1.00 89.94 97 ASN A O 1
ATOM 783 N N . PHE A 1 98 ? -0.789 -0.312 7.304 1.00 92.44 98 PHE A N 1
ATOM 784 C CA . PHE A 1 98 ? -0.854 1.001 6.662 1.00 92.44 98 PHE A CA 1
ATOM 785 C C . PHE A 1 98 ? -0.617 2.183 7.618 1.00 92.44 98 PHE A C 1
ATOM 787 O O . PHE A 1 98 ? -0.906 3.322 7.250 1.00 92.44 98 PHE A O 1
ATOM 794 N N . ARG A 1 99 ? -0.102 1.956 8.837 1.00 88.81 99 ARG A N 1
ATOM 795 C CA . ARG A 1 99 ? 0.060 3.028 9.840 1.00 88.81 99 ARG A CA 1
ATOM 796 C C . ARG A 1 99 ? 1.180 3.990 9.476 1.00 88.81 99 ARG A C 1
ATOM 798 O O . ARG A 1 99 ? 1.028 5.206 9.574 1.00 88.81 99 ARG A O 1
ATOM 805 N N . THR A 1 100 ? 2.322 3.446 9.058 1.00 90.38 100 THR A N 1
ATOM 806 C CA . THR A 1 100 ? 3.503 4.245 8.721 1.00 90.38 100 THR A CA 1
ATOM 807 C C . THR A 1 100 ? 3.821 4.190 7.238 1.00 90.38 100 THR A C 1
ATOM 809 O O . THR A 1 100 ? 3.519 3.221 6.540 1.00 90.38 100 THR A O 1
ATOM 812 N N . PHE A 1 101 ? 4.477 5.248 6.753 1.00 90.12 101 PHE A N 1
ATOM 813 C CA . PHE A 1 101 ? 4.851 5.381 5.348 1.00 90.12 101 PHE A CA 1
ATOM 814 C C . PHE A 1 101 ? 5.611 4.159 4.818 1.00 90.12 101 PHE A C 1
ATOM 816 O O . PHE A 1 101 ? 5.287 3.636 3.754 1.00 90.12 101 PHE A O 1
ATOM 823 N N . PHE A 1 102 ? 6.617 3.703 5.567 1.00 89.50 102 PHE A N 1
ATOM 824 C CA . PHE A 1 102 ? 7.489 2.615 5.136 1.00 89.50 102 PHE A CA 1
ATOM 825 C C . PHE A 1 102 ? 6.803 1.247 5.197 1.00 89.50 102 PHE A C 1
ATOM 827 O O . PHE A 1 102 ? 7.014 0.448 4.289 1.00 89.50 102 PHE A O 1
ATOM 834 N N . GLN A 1 103 ? 5.956 0.992 6.200 1.00 91.56 103 GLN A N 1
ATOM 835 C CA . GLN A 1 103 ? 5.180 -0.253 6.279 1.00 91.56 103 GLN A CA 1
ATOM 836 C C . GLN A 1 103 ? 4.194 -0.357 5.113 1.00 91.56 103 GLN A C 1
ATOM 838 O O . GLN A 1 103 ? 4.218 -1.349 4.389 1.00 91.56 103 GLN A O 1
ATOM 843 N N . ALA A 1 104 ? 3.430 0.707 4.847 1.00 92.19 104 ALA A N 1
ATOM 844 C CA . ALA A 1 104 ? 2.511 0.750 3.712 1.00 92.19 104 ALA A CA 1
ATOM 845 C C . ALA A 1 104 ? 3.250 0.577 2.375 1.00 92.19 104 ALA A C 1
ATOM 847 O O . ALA A 1 104 ? 2.788 -0.141 1.491 1.00 92.19 104 ALA A O 1
ATOM 848 N N . LEU A 1 105 ? 4.418 1.215 2.222 1.00 91.06 105 LEU A N 1
ATOM 849 C CA . LEU A 1 105 ? 5.247 1.083 1.024 1.00 91.06 105 LEU A CA 1
ATOM 850 C C . LEU A 1 105 ? 5.718 -0.361 0.817 1.00 91.06 105 LEU A C 1
ATOM 852 O O . LEU A 1 105 ? 5.625 -0.869 -0.298 1.00 91.06 105 LEU A O 1
ATOM 856 N N . MET A 1 106 ? 6.202 -1.020 1.871 1.00 90.25 106 MET A N 1
ATOM 857 C CA . MET A 1 106 ? 6.654 -2.412 1.803 1.00 90.25 106 MET A CA 1
ATOM 858 C C . MET A 1 106 ? 5.500 -3.385 1.539 1.00 90.25 106 MET A C 1
ATOM 860 O O . MET A 1 106 ? 5.633 -4.256 0.680 1.00 90.25 106 MET A O 1
ATOM 864 N N . LEU A 1 107 ? 4.358 -3.203 2.206 1.00 91.88 107 LEU A N 1
ATOM 865 C CA . LEU A 1 107 ? 3.139 -3.990 2.000 1.00 91.88 107 LEU A CA 1
ATOM 866 C C . LEU A 1 107 ? 2.647 -3.888 0.551 1.00 91.88 107 LEU A C 1
ATOM 868 O O . LEU A 1 107 ? 2.342 -4.896 -0.091 1.00 91.88 107 LEU A O 1
ATOM 872 N N . LEU A 1 108 ? 2.611 -2.675 -0.003 1.00 91.19 108 LEU A N 1
ATOM 873 C CA . LEU A 1 108 ? 2.189 -2.451 -1.384 1.00 91.19 108 LEU A CA 1
ATOM 874 C C . LEU A 1 108 ? 3.221 -2.959 -2.391 1.00 91.19 108 LEU A C 1
ATOM 876 O O . LEU A 1 108 ? 2.840 -3.490 -3.432 1.00 91.19 108 LEU A O 1
ATOM 880 N N . PHE A 1 109 ? 4.516 -2.856 -2.089 1.00 89.75 109 PHE A N 1
ATOM 881 C CA . PHE A 1 109 ? 5.558 -3.451 -2.925 1.00 89.75 109 PHE A CA 1
ATOM 882 C C . PHE A 1 109 ? 5.426 -4.976 -2.985 1.00 89.75 109 PHE A C 1
ATOM 884 O O . PHE A 1 109 ? 5.434 -5.542 -4.076 1.00 89.75 109 PHE A O 1
ATOM 891 N N . ARG A 1 110 ? 5.213 -5.626 -1.837 1.00 91.00 110 ARG A N 1
ATOM 892 C CA 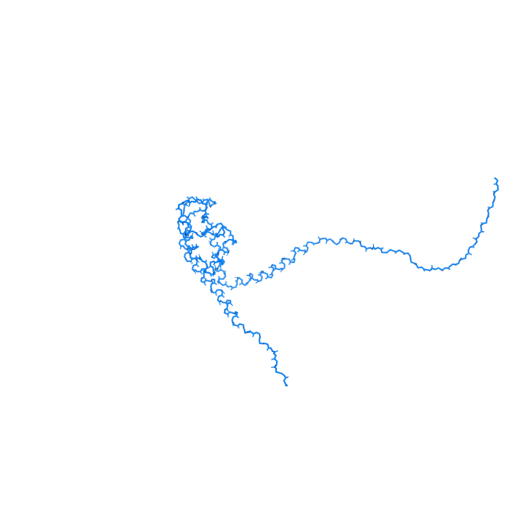. ARG A 1 110 ? 4.887 -7.057 -1.759 1.00 91.00 110 ARG A CA 1
ATOM 893 C C . ARG A 1 110 ? 3.608 -7.387 -2.530 1.00 91.00 110 ARG A C 1
ATOM 895 O O . ARG A 1 110 ? 3.554 -8.365 -3.261 1.00 91.00 110 ARG A O 1
ATOM 902 N N . SER A 1 111 ? 2.584 -6.543 -2.427 1.00 90.94 111 SER A N 1
ATOM 903 C CA . SER A 1 111 ? 1.353 -6.751 -3.192 1.00 90.94 111 SER A CA 1
ATOM 904 C C . SER A 1 111 ? 1.628 -6.696 -4.700 1.00 90.94 111 SER A C 1
ATOM 906 O O . SER A 1 111 ? 1.142 -7.541 -5.445 1.00 90.94 111 SER A O 1
ATOM 908 N N . ALA A 1 112 ? 2.469 -5.759 -5.151 1.00 89.25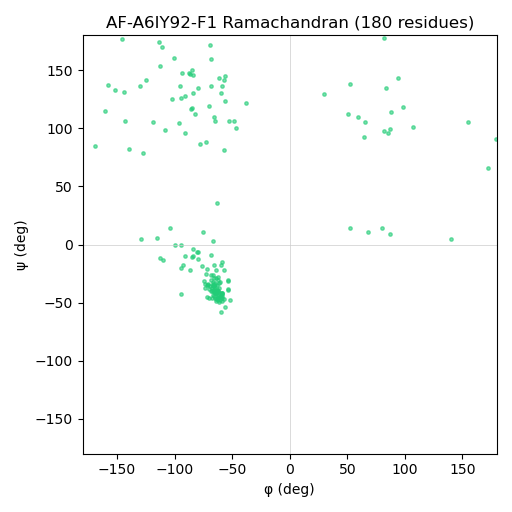 112 ALA A N 1
ATOM 909 C CA . ALA A 1 112 ? 2.844 -5.592 -6.556 1.00 89.25 112 ALA A CA 1
ATOM 910 C C . ALA A 1 112 ? 3.620 -6.781 -7.151 1.00 89.25 112 ALA A C 1
ATOM 912 O O . ALA A 1 112 ? 3.606 -6.942 -8.373 1.00 89.25 112 ALA A O 1
ATOM 913 N N . THR A 1 113 ? 4.273 -7.617 -6.333 1.00 89.25 113 THR A N 1
ATOM 914 C CA . THR A 1 113 ? 4.893 -8.874 -6.795 1.00 89.25 113 THR A CA 1
ATOM 915 C C . THR A 1 113 ? 3.885 -10.015 -6.945 1.00 89.25 113 THR A C 1
ATOM 917 O O . THR A 1 113 ? 4.232 -11.063 -7.483 1.00 89.25 113 THR A O 1
ATOM 920 N N . GLY A 1 114 ? 2.630 -9.811 -6.530 1.00 86.06 114 GLY A N 1
ATOM 921 C CA . GLY A 1 114 ? 1.576 -10.820 -6.587 1.00 86.06 114 GLY A CA 1
ATOM 922 C C . GLY A 1 114 ? 1.531 -11.737 -5.363 1.00 86.06 114 GLY A C 1
ATOM 923 O O . GLY A 1 114 ? 0.759 -12.694 -5.358 1.00 86.06 114 GLY A O 1
ATOM 924 N N . GLU A 1 115 ? 2.293 -11.451 -4.307 1.00 87.50 115 GLU A N 1
ATOM 925 C CA . GLU A 1 115 ? 2.319 -12.279 -3.099 1.00 87.50 115 GLU A CA 1
ATOM 926 C C . GLU A 1 115 ? 1.216 -11.895 -2.111 1.00 87.50 115 GLU A C 1
ATOM 928 O O . GLU A 1 115 ? 1.227 -10.795 -1.559 1.00 87.50 115 GLU A O 1
ATOM 933 N N . ALA A 1 116 ? 0.288 -12.823 -1.848 1.00 88.38 116 ALA A N 1
ATOM 934 C CA . ALA A 1 116 ? -0.749 -12.721 -0.808 1.00 88.38 116 ALA A CA 1
ATOM 935 C C . ALA A 1 116 ? -1.612 -11.435 -0.840 1.00 88.38 116 ALA A C 1
ATOM 937 O O . ALA A 1 116 ? -2.339 -11.145 0.108 1.00 88.38 116 ALA A O 1
ATOM 938 N N . TRP A 1 117 ? -1.572 -10.672 -1.937 1.00 90.94 117 TRP A N 1
ATOM 939 C CA . TRP A 1 117 ? -2.258 -9.385 -2.079 1.00 90.94 117 TRP A CA 1
ATOM 940 C C . TRP A 1 117 ? -3.779 -9.510 -1.966 1.00 90.94 117 TRP A C 1
ATOM 942 O O . TRP A 1 117 ? -4.431 -8.593 -1.477 1.00 90.94 117 TRP A O 1
ATOM 952 N N . HIS A 1 118 ? -4.340 -10.650 -2.382 1.00 91.94 118 HIS A N 1
ATOM 953 C CA . HIS A 1 118 ? -5.761 -10.951 -2.234 1.00 91.94 118 HIS A CA 1
ATOM 954 C C . HIS A 1 118 ? -6.175 -10.954 -0.759 1.00 91.94 118 HIS A C 1
ATOM 956 O O . HIS A 1 118 ? -7.164 -10.316 -0.409 1.00 91.94 118 HIS A O 1
ATOM 962 N N . ASN A 1 119 ? -5.416 -11.629 0.100 1.00 89.50 119 ASN A N 1
ATOM 963 C CA . ASN A 1 119 ? -5.747 -11.735 1.517 1.00 89.50 119 ASN A CA 1
ATOM 964 C C . ASN A 1 119 ? -5.598 -10.366 2.197 1.00 89.50 119 ASN A C 1
ATOM 966 O O . ASN A 1 119 ? -6.477 -9.943 2.934 1.00 89.50 119 ASN A O 1
ATOM 970 N N . ILE A 1 120 ? -4.554 -9.606 1.842 1.00 91.12 120 ILE A N 1
ATOM 971 C CA . ILE A 1 120 ? -4.365 -8.219 2.306 1.00 91.12 120 ILE A CA 1
ATOM 972 C C . ILE A 1 120 ? -5.552 -7.332 1.900 1.00 91.12 120 ILE A C 1
ATOM 974 O O . ILE A 1 120 ? -6.028 -6.524 2.695 1.00 91.12 120 ILE A O 1
ATOM 978 N N . MET A 1 121 ? -6.042 -7.485 0.668 1.00 92.75 121 MET A N 1
ATOM 979 C CA . MET A 1 121 ? -7.214 -6.768 0.170 1.00 92.75 121 MET A CA 1
ATOM 980 C C . MET A 1 121 ? -8.473 -7.124 0.970 1.00 92.75 121 MET A C 1
ATOM 982 O O . MET A 1 121 ? -9.210 -6.213 1.340 1.00 92.75 121 MET A O 1
ATOM 986 N N . LEU A 1 122 ? -8.700 -8.409 1.267 1.00 90.19 122 LEU A N 1
ATOM 987 C CA . LEU A 1 122 ? -9.836 -8.858 2.082 1.00 90.19 122 LEU A CA 1
ATOM 988 C C . LEU A 1 122 ? -9.781 -8.292 3.506 1.00 90.19 122 LEU A C 1
ATOM 990 O O . LEU A 1 122 ? -10.794 -7.830 4.030 1.00 90.19 122 LEU A O 1
ATOM 994 N N . SER A 1 123 ? -8.594 -8.233 4.112 1.00 88.31 123 SER A N 1
ATOM 995 C CA . SER A 1 123 ? -8.410 -7.620 5.434 1.00 88.31 123 SER A CA 1
ATOM 996 C C . SER A 1 123 ? -8.604 -6.092 5.435 1.00 88.31 123 SER A C 1
ATOM 998 O O . SER A 1 123 ? -8.654 -5.487 6.500 1.00 88.31 123 SER A O 1
ATOM 1000 N N . CYS A 1 124 ? -8.731 -5.460 4.260 1.00 91.44 124 CYS A N 1
ATOM 1001 C CA . CYS A 1 124 ? -8.989 -4.024 4.104 1.00 91.44 124 CYS A CA 1
ATOM 1002 C C . CYS A 1 124 ? -10.464 -3.672 3.819 1.00 91.44 124 CYS A C 1
ATOM 1004 O O . CYS A 1 124 ? -10.786 -2.487 3.654 1.00 91.44 124 CYS A O 1
ATOM 1006 N N . LEU A 1 125 ? -11.347 -4.674 3.727 1.00 90.88 125 LEU A N 1
ATOM 1007 C CA . LEU A 1 125 ? -12.781 -4.490 3.470 1.00 90.88 125 LEU A CA 1
ATOM 1008 C C . LEU A 1 125 ? -13.514 -3.847 4.647 1.00 90.88 125 LEU A C 1
ATOM 1010 O O . LEU A 1 125 ? -12.932 -3.627 5.704 1.00 90.88 125 LEU A O 1
ATOM 1014 N N . SER A 1 126 ? -14.779 -3.480 4.441 1.00 88.81 126 SER A N 1
ATOM 1015 C CA . SER A 1 126 ? -15.578 -2.868 5.503 1.00 88.81 126 SER A CA 1
ATOM 1016 C C . SER A 1 126 ? -15.895 -3.857 6.633 1.00 88.81 126 SER A C 1
ATOM 1018 O O . SER A 1 126 ? -15.812 -5.071 6.458 1.00 88.81 126 SER A O 1
ATOM 1020 N N . GLY A 1 127 ? -16.237 -3.330 7.813 1.00 84.81 127 GLY A N 1
ATOM 1021 C CA . GLY A 1 127 ? -16.588 -4.147 8.980 1.00 84.81 127 GLY A CA 1
ATOM 1022 C C . GLY A 1 127 ? -15.387 -4.710 9.746 1.00 84.81 127 GLY A C 1
ATOM 1023 O O . GLY A 1 127 ? -15.552 -5.610 10.563 1.00 84.81 127 GLY A O 1
ATOM 1024 N N . LYS A 1 128 ? -14.178 -4.200 9.492 1.00 85.50 128 LYS A N 1
ATOM 1025 C CA . LYS A 1 128 ? -12.955 -4.619 10.189 1.00 85.50 128 LYS A CA 1
ATOM 1026 C C . LYS A 1 128 ? -12.768 -3.807 11.477 1.00 85.50 128 LYS A C 1
ATOM 1028 O O . LYS A 1 128 ? -13.119 -2.625 11.481 1.00 85.50 128 LYS A O 1
ATOM 1033 N N . PRO A 1 129 ? -12.195 -4.380 12.550 1.00 83.69 129 PRO A N 1
ATOM 1034 C CA . PRO A 1 129 ? -11.931 -3.644 13.781 1.00 83.69 129 PRO A CA 1
ATOM 1035 C C . PRO A 1 129 ? -11.042 -2.424 13.517 1.00 83.69 129 PRO A C 1
ATOM 1037 O O . PRO A 1 129 ? -10.115 -2.459 12.703 1.00 83.69 129 PRO A O 1
ATOM 1040 N N . CYS A 1 130 ? -11.338 -1.322 14.199 1.00 86.62 130 CYS A N 1
ATOM 1041 C CA . CYS A 1 130 ? -10.524 -0.114 14.155 1.00 86.62 130 CYS A CA 1
ATOM 1042 C C . CYS A 1 130 ? -9.371 -0.184 15.162 1.00 86.62 130 CYS A C 1
ATOM 1044 O O . CYS A 1 130 ? -9.495 -0.755 16.242 1.00 86.62 130 CYS A O 1
ATOM 1046 N N . ASP A 1 131 ? -8.258 0.473 14.844 1.00 85.62 131 ASP A N 1
ATOM 1047 C CA . ASP A 1 131 ? -7.151 0.673 15.774 1.00 85.62 131 ASP A CA 1
ATOM 1048 C C . ASP A 1 131 ? -7.622 1.448 17.017 1.00 85.62 131 ASP A C 1
ATOM 1050 O O . ASP A 1 131 ? -8.217 2.526 16.897 1.00 85.62 131 ASP A O 1
ATOM 1054 N N . LYS A 1 132 ? -7.289 0.935 18.210 1.00 82.38 132 LYS A N 1
ATOM 1055 C CA . LYS A 1 132 ? -7.566 1.555 19.519 1.00 82.38 132 LYS A CA 1
ATOM 1056 C C . LYS A 1 132 ? -7.043 3.003 19.584 1.00 82.38 132 LYS A C 1
ATOM 1058 O O . LYS A 1 132 ? -7.657 3.862 20.215 1.00 82.38 132 LYS A O 1
ATOM 1063 N N . ASN A 1 133 ? -5.960 3.306 18.862 1.00 81.06 133 ASN A N 1
ATOM 1064 C CA . ASN A 1 133 ? -5.338 4.636 18.829 1.00 81.06 133 ASN A CA 1
ATOM 1065 C C . ASN A 1 133 ? -5.986 5.621 17.835 1.00 81.06 133 ASN A C 1
ATOM 1067 O O . ASN A 1 133 ? -5.586 6.784 17.782 1.00 81.06 133 ASN A O 1
ATOM 1071 N N . SER A 1 134 ? -6.970 5.189 17.041 1.00 79.75 134 SER A N 1
ATOM 1072 C CA . SER A 1 134 ? -7.591 6.024 15.999 1.00 79.75 134 SER A CA 1
ATOM 1073 C C . SER A 1 134 ? -8.580 7.066 16.540 1.00 79.75 134 SER A C 1
ATOM 1075 O O . SER A 1 134 ? -8.918 8.018 15.836 1.00 79.75 134 SER A O 1
ATOM 1077 N N . GLY A 1 135 ? -9.069 6.896 17.775 1.00 78.62 135 GLY A N 1
ATOM 1078 C CA . GLY A 1 135 ? -10.129 7.733 18.351 1.00 78.62 135 GLY A CA 1
ATOM 1079 C C . GLY A 1 135 ? -11.499 7.553 17.680 1.00 78.62 135 GLY A C 1
ATOM 1080 O O . GLY A 1 135 ? -12.417 8.339 17.926 1.00 78.62 135 GLY A O 1
ATOM 1081 N N . ILE A 1 136 ? -11.650 6.540 16.821 1.00 79.88 136 ILE A N 1
ATOM 1082 C CA . ILE A 1 136 ? -12.900 6.218 16.134 1.00 79.88 136 ILE A CA 1
ATOM 1083 C C . ILE A 1 136 ? -13.746 5.344 17.061 1.00 79.88 136 ILE A C 1
ATOM 1085 O O . ILE A 1 136 ? -13.361 4.239 17.414 1.00 79.88 136 ILE A O 1
ATOM 1089 N N . GLN A 1 137 ? -14.923 5.843 17.443 1.00 67.44 137 GLN A N 1
ATOM 1090 C CA . GLN A 1 137 ? -15.846 5.115 18.327 1.00 67.44 137 GLN A CA 1
ATOM 1091 C C . GLN A 1 137 ? -16.742 4.113 17.586 1.00 67.44 137 GLN A C 1
ATOM 1093 O O . GLN A 1 137 ? -17.462 3.342 18.212 1.00 67.44 137 GLN A O 1
ATOM 1098 N N . LYS A 1 138 ? -16.741 4.149 16.250 1.00 71.31 138 LYS A N 1
ATOM 1099 C CA . LYS A 1 138 ? -17.457 3.170 15.434 1.00 71.31 138 LYS A CA 1
ATOM 1100 C C . LYS A 1 138 ? -16.574 1.928 15.273 1.00 71.31 138 LYS A C 1
ATOM 1102 O O . LYS A 1 138 ? -15.428 2.097 14.872 1.00 71.31 138 LYS A O 1
ATOM 1107 N N . PRO A 1 139 ? -17.089 0.714 15.514 1.00 68.75 139 PRO A N 1
ATOM 1108 C CA . PRO A 1 139 ? -16.303 -0.518 15.421 1.00 68.75 139 PRO A CA 1
ATOM 1109 C C . PRO A 1 139 ? -16.028 -0.973 13.975 1.00 68.75 139 PRO A C 1
ATOM 1111 O O . PRO A 1 139 ? -15.557 -2.082 13.766 1.00 68.75 139 PRO A O 1
ATOM 1114 N N . GLU A 1 140 ? -16.317 -0.138 12.973 1.00 81.69 140 GLU A N 1
ATOM 1115 C CA . GLU A 1 140 ? -16.234 -0.500 11.559 1.00 81.69 140 GLU A CA 1
ATOM 1116 C C . GLU A 1 140 ? -15.213 0.385 10.837 1.00 81.69 140 GLU A C 1
ATOM 1118 O O . GLU A 1 140 ? -15.459 1.560 10.542 1.00 81.69 140 GLU A O 1
ATOM 1123 N N . CYS A 1 141 ? -14.061 -0.205 10.543 1.00 88.00 141 CYS A N 1
ATOM 1124 C CA . CYS A 1 141 ? -13.005 0.329 9.700 1.00 88.00 141 CYS A CA 1
ATOM 1125 C C . CYS A 1 141 ? -12.891 -0.473 8.396 1.00 88.00 141 CYS A C 1
ATOM 1127 O O . CYS A 1 141 ? -13.514 -1.520 8.214 1.00 88.00 141 CYS A O 1
ATOM 1129 N N . GLY A 1 142 ? -12.096 0.061 7.468 1.00 88.56 142 GLY A N 1
ATOM 1130 C CA . GLY A 1 142 ? -11.958 -0.475 6.117 1.00 88.56 142 GLY A CA 1
ATOM 1131 C C . GLY A 1 142 ? -13.077 -0.024 5.175 1.00 88.56 142 GLY A C 1
ATOM 1132 O O . GLY A 1 142 ? -13.946 0.775 5.535 1.00 88.56 142 GLY A O 1
ATOM 1133 N N . ASN A 1 143 ? -12.996 -0.436 3.909 1.00 91.06 143 ASN A N 1
ATOM 1134 C CA . ASN A 1 143 ? -13.897 0.046 2.859 1.00 91.06 143 ASN A CA 1
ATOM 1135 C C . ASN A 1 143 ? -13.967 -0.947 1.690 1.00 91.06 143 ASN A C 1
ATOM 1137 O O . ASN A 1 143 ? -12.930 -1.382 1.196 1.00 91.06 143 ASN A O 1
ATOM 1141 N N . GLU A 1 144 ? -15.166 -1.207 1.160 1.00 91.88 144 GLU A N 1
ATOM 1142 C CA . GLU A 1 144 ? -15.388 -2.009 -0.061 1.00 91.88 144 GLU A CA 1
ATOM 1143 C C . GLU A 1 144 ? -14.641 -1.471 -1.292 1.00 91.88 144 GLU A C 1
ATOM 1145 O O . GLU A 1 144 ? -14.329 -2.202 -2.234 1.00 91.88 144 GLU A O 1
ATOM 1150 N N . PHE A 1 145 ? -14.272 -0.188 -1.280 1.00 91.69 145 PHE A N 1
ATOM 1151 C CA . PHE A 1 145 ? -13.385 0.389 -2.286 1.00 91.69 145 PHE A CA 1
ATOM 1152 C C . PHE A 1 145 ? -12.006 -0.304 -2.360 1.00 91.69 145 PHE A C 1
ATOM 1154 O O . PHE A 1 145 ? -11.298 -0.136 -3.358 1.00 91.69 145 PHE A O 1
ATOM 1161 N N . ALA A 1 146 ? -11.620 -1.110 -1.362 1.00 92.44 146 ALA A N 1
ATOM 1162 C CA . ALA A 1 146 ? -10.381 -1.888 -1.361 1.00 92.44 146 ALA A CA 1
ATOM 1163 C C . ALA A 1 146 ? -10.224 -2.767 -2.612 1.00 92.44 146 ALA A C 1
ATOM 1165 O O . ALA A 1 146 ? -9.128 -2.805 -3.174 1.00 92.44 146 ALA A O 1
ATOM 1166 N N . TYR A 1 147 ? -11.302 -3.380 -3.118 1.00 93.00 147 TYR A N 1
ATOM 1167 C CA . TYR A 1 147 ? -11.254 -4.154 -4.366 1.00 93.00 147 TYR A CA 1
ATOM 1168 C C . TYR A 1 147 ? -10.726 -3.316 -5.532 1.00 93.00 147 TYR A C 1
ATOM 1170 O O . TYR A 1 147 ? -9.743 -3.670 -6.186 1.00 93.00 147 TYR A O 1
ATOM 1178 N N . PHE A 1 148 ? -11.348 -2.158 -5.762 1.00 92.88 148 PHE A N 1
ATOM 1179 C CA . PHE A 1 148 ? -10.948 -1.252 -6.834 1.00 92.88 148 PHE A CA 1
ATOM 1180 C C . PHE A 1 148 ? -9.539 -0.708 -6.618 1.00 92.88 148 PHE A C 1
ATOM 1182 O O . PHE A 1 148 ? -8.776 -0.600 -7.580 1.00 92.88 148 PHE A O 1
ATOM 1189 N N . TYR A 1 149 ? -9.181 -0.396 -5.372 1.00 93.44 149 TYR A N 1
ATOM 1190 C CA . TYR A 1 149 ? -7.855 0.087 -5.012 1.00 93.44 149 TYR A CA 1
ATOM 1191 C C . TYR A 1 149 ? -6.756 -0.922 -5.375 1.00 93.44 149 TYR A C 1
ATOM 1193 O O . TYR A 1 149 ? -5.866 -0.589 -6.162 1.00 93.44 149 TYR A O 1
ATOM 1201 N N . PHE A 1 150 ? -6.826 -2.149 -4.846 1.00 93.44 150 PHE A N 1
ATOM 1202 C CA . PHE A 1 150 ? -5.773 -3.150 -5.031 1.00 93.44 150 PHE A CA 1
ATOM 1203 C C . PHE A 1 150 ? -5.700 -3.615 -6.484 1.00 93.44 150 PHE A C 1
ATOM 1205 O O . PHE A 1 150 ? -4.618 -3.592 -7.066 1.00 93.44 150 PHE A O 1
ATOM 1212 N N . VAL A 1 151 ? -6.830 -3.930 -7.124 1.00 92.19 151 VAL A N 1
ATOM 1213 C CA . VAL A 1 151 ? -6.842 -4.368 -8.532 1.00 92.19 151 VAL A CA 1
ATOM 1214 C C . VAL A 1 151 ? -6.248 -3.298 -9.456 1.00 92.19 151 VAL A C 1
ATOM 1216 O O . VAL A 1 151 ? -5.398 -3.603 -10.297 1.00 92.19 151 VAL A O 1
ATOM 1219 N N . SER A 1 152 ? -6.628 -2.029 -9.268 1.00 90.00 152 SER A N 1
ATOM 1220 C CA . SER A 1 152 ? -6.077 -0.923 -10.064 1.00 90.00 152 SER A CA 1
ATOM 1221 C C . SER A 1 152 ? -4.588 -0.720 -9.791 1.00 90.00 152 SER A C 1
ATOM 1223 O O . SER A 1 152 ? -3.813 -0.496 -10.721 1.00 90.00 152 SER A O 1
ATOM 1225 N N . PHE A 1 153 ? -4.166 -0.814 -8.529 1.00 90.31 153 PHE A N 1
ATOM 1226 C CA . PHE A 1 153 ? -2.767 -0.672 -8.138 1.00 90.31 153 PHE A CA 1
ATOM 1227 C C . PHE A 1 153 ? -1.883 -1.762 -8.760 1.00 90.31 153 PHE A C 1
ATOM 1229 O O . PHE A 1 153 ? -0.857 -1.433 -9.361 1.00 90.31 153 PHE A O 1
ATOM 1236 N N . ILE A 1 154 ? -2.298 -3.032 -8.689 1.00 89.69 154 ILE A N 1
ATOM 1237 C CA . ILE A 1 154 ? -1.580 -4.154 -9.311 1.00 89.69 154 ILE A CA 1
ATOM 1238 C C . ILE A 1 154 ? -1.465 -3.937 -10.818 1.00 89.69 154 ILE A C 1
ATOM 1240 O O . ILE A 1 154 ? -0.360 -3.978 -11.358 1.00 89.69 154 ILE A O 1
ATOM 1244 N N . PHE A 1 155 ? -2.569 -3.605 -11.488 1.00 88.81 155 PHE A N 1
ATOM 1245 C CA . PHE A 1 155 ? -2.569 -3.350 -12.928 1.00 88.81 155 PHE A CA 1
ATOM 1246 C C . PHE A 1 155 ? -1.595 -2.229 -13.332 1.00 88.81 155 PHE A C 1
ATOM 1248 O O . PHE A 1 155 ? -0.791 -2.388 -14.258 1.00 88.81 155 PHE A O 1
ATOM 1255 N N . LEU A 1 156 ? -1.624 -1.099 -12.619 1.00 85.19 156 LEU A N 1
ATOM 1256 C CA . LEU A 1 156 ? -0.745 0.043 -12.884 1.00 85.19 156 LEU A CA 1
ATOM 1257 C C . LEU A 1 156 ? 0.731 -0.296 -12.613 1.00 85.19 156 LEU A C 1
ATOM 1259 O O . LEU A 1 156 ? 1.601 0.087 -13.402 1.00 85.19 156 LEU A O 1
ATOM 1263 N N . CYS A 1 157 ? 1.022 -1.042 -11.546 1.00 85.12 157 CYS A N 1
ATOM 1264 C CA . CYS A 1 157 ? 2.370 -1.511 -11.228 1.00 85.12 157 CYS A CA 1
ATOM 1265 C C . CYS A 1 157 ? 2.896 -2.493 -12.283 1.00 85.12 157 CYS A C 1
ATOM 1267 O O . CYS A 1 157 ? 4.004 -2.306 -12.794 1.00 85.12 157 CYS A O 1
ATOM 1269 N N . SER A 1 158 ? 2.094 -3.476 -12.700 1.00 83.50 158 SER A N 1
ATOM 1270 C CA . SER A 1 158 ? 2.459 -4.412 -13.769 1.00 83.50 158 SER A CA 1
ATOM 1271 C C . SER A 1 158 ? 2.706 -3.699 -15.097 1.00 83.50 158 SER A C 1
ATOM 1273 O O . SER A 1 158 ? 3.636 -4.065 -15.819 1.00 83.50 158 SER A O 1
ATOM 1275 N N . PHE A 1 159 ? 1.937 -2.653 -15.420 1.00 79.44 159 PHE A N 1
ATOM 1276 C CA . PHE A 1 159 ? 2.176 -1.834 -16.610 1.00 79.44 159 PHE A CA 1
ATOM 1277 C C . PHE A 1 159 ? 3.539 -1.125 -16.560 1.00 79.44 159 PHE A C 1
ATOM 1279 O O . PHE A 1 159 ? 4.270 -1.135 -17.555 1.00 79.44 159 PHE A O 1
ATOM 1286 N N . LEU A 1 160 ? 3.917 -0.554 -15.411 1.00 74.75 160 LEU A N 1
ATOM 1287 C CA . LEU A 1 160 ? 5.221 0.094 -15.231 1.00 74.75 160 LEU A CA 1
ATOM 1288 C C . LEU A 1 160 ? 6.389 -0.894 -15.313 1.00 74.75 160 LEU A C 1
ATOM 1290 O O . LEU A 1 160 ? 7.375 -0.609 -15.999 1.00 74.75 160 LEU A O 1
ATOM 1294 N N . VAL A 1 161 ? 6.267 -2.056 -14.669 1.00 76.50 161 VAL A N 1
ATOM 1295 C CA . VAL A 1 161 ? 7.281 -3.121 -14.728 1.00 76.50 161 VAL A CA 1
ATOM 1296 C C . VAL A 1 161 ? 7.409 -3.640 -16.158 1.00 76.50 161 VAL A C 1
ATOM 1298 O O . VAL A 1 161 ? 8.505 -3.673 -16.708 1.00 76.50 161 VAL A O 1
ATOM 1301 N N . SER A 1 162 ? 6.292 -3.928 -16.824 1.00 68.62 162 SER A N 1
ATOM 1302 C CA . SER A 1 162 ? 6.282 -4.415 -18.209 1.00 68.62 162 SER A CA 1
ATOM 1303 C C . SER A 1 162 ? 6.824 -3.389 -19.208 1.00 68.62 162 SER A C 1
ATOM 1305 O O . SER A 1 162 ? 7.439 -3.763 -20.207 1.00 68.62 162 SER A O 1
ATOM 1307 N N . LEU A 1 163 ? 6.619 -2.088 -18.975 1.00 64.06 163 LEU A N 1
ATOM 1308 C CA . LEU A 1 163 ? 7.240 -1.025 -19.772 1.00 64.06 163 LEU A CA 1
ATOM 1309 C C . LEU A 1 163 ? 8.764 -0.997 -19.575 1.00 64.06 163 LEU A C 1
ATOM 1311 O O . LEU A 1 163 ? 9.500 -0.735 -20.528 1.00 64.06 163 LEU A O 1
ATOM 1315 N N . HIS A 1 164 ? 9.241 -1.289 -18.364 1.00 63.47 164 HIS A N 1
ATOM 1316 C CA . HIS A 1 164 ? 10.667 -1.397 -18.067 1.00 63.47 164 HIS A CA 1
ATOM 1317 C C . HIS A 1 164 ? 11.289 -2.646 -18.709 1.00 63.47 164 HIS A C 1
ATOM 1319 O O . HIS A 1 164 ? 12.301 -2.529 -19.399 1.00 63.47 164 HIS A O 1
ATOM 1325 N N . THR A 1 165 ? 10.641 -3.810 -18.601 1.00 62.62 165 THR A N 1
ATOM 1326 C CA . THR A 1 165 ? 11.115 -5.064 -19.208 1.00 62.62 165 THR A CA 1
ATOM 1327 C C . THR A 1 165 ? 11.109 -4.998 -20.739 1.00 62.62 165 THR A C 1
ATOM 1329 O O . THR A 1 165 ? 12.063 -5.435 -21.379 1.00 62.62 165 THR A O 1
ATOM 1332 N N . ARG A 1 166 ? 10.090 -4.378 -21.357 1.00 60.00 166 ARG A N 1
ATOM 1333 C CA . ARG A 1 166 ? 10.062 -4.168 -22.818 1.00 60.00 166 ARG A CA 1
ATOM 1334 C C . ARG A 1 166 ? 11.155 -3.216 -23.304 1.00 60.00 166 ARG A C 1
ATOM 1336 O O . ARG A 1 166 ? 11.729 -3.454 -24.361 1.00 60.00 166 ARG A O 1
ATOM 1343 N N . ARG A 1 167 ? 11.501 -2.183 -22.526 1.00 59.91 167 ARG A N 1
ATOM 1344 C CA . ARG A 1 167 ? 12.667 -1.332 -22.825 1.00 59.91 167 ARG A CA 1
ATOM 1345 C C . ARG A 1 167 ? 13.987 -2.087 -22.664 1.00 59.91 167 ARG A C 1
ATOM 1347 O O . ARG A 1 167 ? 14.858 -1.932 -23.514 1.00 59.91 167 ARG A O 1
ATOM 1354 N N . ALA A 1 168 ? 14.120 -2.928 -21.638 1.00 59.94 168 ALA A N 1
ATOM 1355 C CA . ALA A 1 168 ? 15.322 -3.732 -21.413 1.00 59.94 168 ALA A CA 1
ATOM 1356 C C . ALA A 1 168 ? 15.568 -4.751 -22.543 1.00 59.94 168 ALA A C 1
ATOM 1358 O O . ALA A 1 168 ? 16.691 -4.861 -23.021 1.00 59.94 168 ALA A O 1
ATOM 1359 N N . MET A 1 169 ? 14.519 -5.420 -23.035 1.00 61.19 169 MET A N 1
ATOM 1360 C CA . MET A 1 169 ? 14.622 -6.359 -24.164 1.00 61.19 169 MET A CA 1
ATOM 1361 C C . MET A 1 169 ? 14.857 -5.676 -25.522 1.00 61.19 169 MET A C 1
ATOM 1363 O O . MET A 1 169 ? 15.363 -6.309 -26.442 1.00 61.19 169 MET A O 1
ATOM 1367 N N . SER A 1 170 ? 14.523 -4.388 -25.660 1.00 60.84 170 SER A N 1
ATOM 1368 C CA . SER A 1 170 ? 14.824 -3.610 -26.872 1.00 60.84 170 SER A CA 1
ATOM 1369 C C . SER A 1 170 ? 16.271 -3.101 -26.950 1.00 60.84 170 SER A C 1
ATOM 1371 O O . SER A 1 170 ? 16.656 -2.544 -27.976 1.00 60.84 170 SER A O 1
ATOM 1373 N N . SER A 1 171 ? 17.079 -3.279 -25.896 1.00 55.34 171 SER A N 1
ATOM 1374 C CA . SER A 1 171 ? 18.514 -2.992 -25.954 1.00 55.34 171 SER A CA 1
ATOM 1375 C C . SER A 1 171 ? 19.236 -4.187 -26.586 1.00 55.34 171 SER A C 1
ATOM 1377 O O . SER A 1 171 ? 19.276 -5.249 -25.964 1.00 55.34 171 SER A O 1
ATOM 1379 N N . PRO A 1 172 ? 19.821 -4.061 -27.793 1.00 63.28 172 PRO A N 1
ATOM 1380 C CA . PRO A 1 172 ? 20.616 -5.142 -28.358 1.00 63.28 172 PRO A CA 1
ATOM 1381 C C . PRO A 1 172 ? 21.817 -5.434 -27.439 1.00 63.28 172 PRO A C 1
ATOM 1383 O O . PRO A 1 172 ? 22.379 -4.494 -26.863 1.00 63.28 172 PRO A O 1
ATOM 1386 N N . PRO A 1 173 ? 22.235 -6.705 -27.281 1.00 61.81 173 PRO A N 1
ATOM 1387 C CA . PRO A 1 173 ? 23.482 -7.014 -26.594 1.00 61.81 173 PRO A CA 1
ATOM 1388 C C . PRO A 1 173 ? 24.623 -6.310 -27.333 1.00 61.81 173 PRO A C 1
ATOM 1390 O O . PRO A 1 173 ? 24.653 -6.301 -28.566 1.00 61.81 173 PRO A O 1
ATOM 1393 N N . ALA A 1 174 ? 25.536 -5.687 -26.583 1.00 60.84 174 ALA A N 1
ATOM 1394 C CA . ALA A 1 174 ? 26.723 -5.050 -27.136 1.00 60.84 174 ALA A CA 1
ATOM 1395 C C . ALA A 1 174 ? 27.459 -6.069 -28.016 1.00 60.84 174 ALA A C 1
ATOM 1397 O O . ALA A 1 174 ? 28.035 -7.035 -27.519 1.00 60.84 174 ALA A O 1
ATOM 1398 N N . ARG A 1 175 ? 27.378 -5.889 -29.337 1.00 57.19 175 ARG A N 1
ATOM 1399 C CA . ARG A 1 175 ? 28.088 -6.720 -30.302 1.00 57.19 175 ARG A CA 1
ATOM 1400 C C . ARG A 1 175 ? 29.576 -6.462 -30.084 1.00 57.19 175 ARG A C 1
ATOM 1402 O O . ARG A 1 175 ? 30.054 -5.368 -30.372 1.00 57.19 175 ARG A O 1
ATOM 1409 N N . THR A 1 176 ? 30.278 -7.453 -29.544 1.00 58.28 176 THR A N 1
ATOM 1410 C CA . THR A 1 176 ? 31.738 -7.524 -29.528 1.00 58.28 176 THR A CA 1
ATOM 1411 C C . THR A 1 176 ? 32.240 -7.244 -30.944 1.00 58.28 176 THR A C 1
ATOM 1413 O O . THR A 1 176 ? 32.067 -8.071 -31.835 1.00 58.28 176 THR A O 1
ATOM 1416 N N . GLN A 1 177 ? 32.809 -6.060 -31.177 1.00 52.53 177 GLN A N 1
ATOM 1417 C CA . GLN A 1 177 ? 33.658 -5.816 -32.339 1.00 52.53 177 GLN A CA 1
A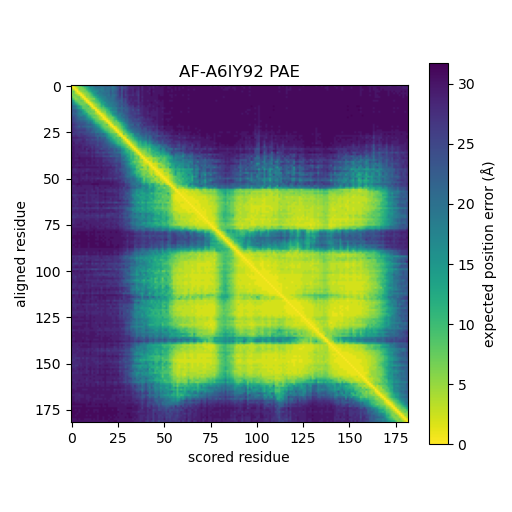TOM 1418 C C . GLN A 1 177 ? 34.970 -6.556 -32.082 1.00 52.53 177 GLN A C 1
ATOM 1420 O O . GLN A 1 177 ? 35.896 -6.020 -31.482 1.00 52.53 177 GLN A O 1
ATOM 1425 N N . ALA A 1 178 ? 35.022 -7.817 -32.484 1.00 62.09 178 ALA A N 1
ATOM 1426 C CA . ALA A 1 178 ? 36.265 -8.533 -32.691 1.00 62.09 178 ALA A CA 1
ATOM 1427 C C . ALA A 1 178 ? 36.190 -9.175 -34.078 1.00 62.09 178 ALA A C 1
ATOM 1429 O O . ALA A 1 178 ? 35.151 -9.719 -34.440 1.00 62.09 178 ALA A O 1
ATOM 1430 N N . SER A 1 179 ? 37.301 -9.059 -34.807 1.00 60.47 179 SER A N 1
ATOM 1431 C CA . SER A 1 179 ? 37.617 -9.648 -36.114 1.00 60.47 179 SER A CA 1
ATOM 1432 C C . SER A 1 179 ? 36.779 -9.203 -37.316 1.00 60.47 179 SER A C 1
ATOM 1434 O O . SER A 1 179 ? 35.784 -9.834 -37.635 1.00 60.47 179 SER A O 1
ATOM 1436 N N . GLU A 1 180 ? 37.260 -8.174 -38.023 1.00 55.62 180 GLU A N 1
ATOM 1437 C CA . GLU A 1 180 ? 37.437 -8.190 -39.489 1.00 55.62 180 GLU A CA 1
ATOM 1438 C C . GLU A 1 180 ? 38.254 -6.953 -39.907 1.00 55.62 180 GLU A C 1
ATOM 1440 O O . GLU A 1 180 ? 37.735 -5.890 -40.231 1.00 55.62 180 GLU A O 1
ATOM 1445 N N . SER A 1 181 ? 39.575 -7.093 -39.836 1.00 55.66 181 SER A N 1
ATOM 1446 C CA . SER A 1 181 ? 40.525 -6.303 -40.621 1.00 55.66 181 SER A CA 1
ATOM 1447 C C . SER A 1 181 ? 41.618 -7.274 -41.053 1.00 55.66 181 SER A C 1
ATOM 1449 O O . SER A 1 181 ? 42.617 -7.453 -40.350 1.00 55.66 181 SER A O 1
ATOM 1451 N N . LEU A 1 182 ? 41.316 -7.993 -42.133 1.00 54.22 182 LEU A N 1
ATOM 1452 C CA . LEU A 1 182 ? 42.316 -8.591 -43.008 1.00 54.22 182 LEU A CA 1
ATOM 1453 C C . LEU A 1 182 ? 42.790 -7.504 -43.981 1.00 54.22 182 LEU A C 1
ATOM 1455 O O . LEU A 1 182 ? 41.913 -6.728 -44.430 1.00 54.22 182 LEU A O 1
#

Mean predicted aligned error: 17.35 Å

Secondary structure (DSSP, 8-state):
--------------------------------TTHHHHHHHHHHHHHHHHHHHTT-HHHHHHHHHHHHHHHHHTTBPPSSS-TTS-TTT----SSS-SSSHHHHHHHHHHHHTTSSHHHHHHTTSTTBPBPGGG---SS-B--TTHHHHHHHHHHHHHHHHHHHHHHHHTS-----------